Protein AF-A0A8S9MXL0-F1 (afdb_monomer)

Solvent-accessible surface area (backbone atoms only — not comparable to full-atom values): 16792 Å² total; per-residue (Å²): 132,86,64,65,90,50,53,74,44,89,32,72,66,37,28,61,74,45,69,65,90,81,74,54,36,9,36,100,82,64,30,79,28,97,85,28,90,44,73,58,51,74,42,53,51,49,26,57,51,45,60,78,76,54,69,70,65,61,59,59,78,51,46,92,78,45,96,53,48,84,60,47,38,62,54,50,38,53,52,50,53,53,51,54,52,51,53,51,54,51,49,54,57,48,52,33,16,25,32,35,64,69,43,67,49,65,41,92,56,48,73,26,76,72,37,80,93,51,37,64,60,46,54,53,48,52,52,56,52,52,50,52,52,50,52,50,51,61,58,45,52,20,52,52,52,21,50,52,14,60,68,52,47,46,74,87,39,48,84,34,45,55,59,96,91,53,80,43,62,66,30,36,52,54,52,48,54,54,49,51,57,58,55,72,67,72,47,66,82,68,49,36,40,57,53,30,48,57,52,34,50,51,52,20,51,55,22,42,48,54,24,49,40,56,75,48,61,30,92,88,66,73,86,82,57,91,87,69,52,53,64,59,26,44,52,50,17,52,50,29,52,51,52,35,46,60,57,36,52,68,60,40,54,53,50,54,52,50,52,51,48,50,53,51,48,37,72,73,62,35,65,95,67,88,75,74,50,68,64,58,47,28,51,48,45,52,51,50,51,53,49,48,65,63,63,73,72,70,132

Foldseek 3Di:
DPADPFFPAQAPVLLVQLVDDDWAADALVQAHDNPHPDTDDPLLVCLQCQVLLDDLCVLVPCLVVDPDSLPRSVVVSVVVNVVSVVVVVVVVSRVSRGGHPNCVRHPPLVVLSPDPPHSVVVVVVVVVVVVVVVVCCLQPQLVVLQVVLCLVLDVVSVVQHDDPPDRRVVSSVVVVVVVVVVVVVVRSSVVRSVVLLVRLLVQLVVLVVLLLCVVLVQVPDDRPDPPDDSVVSVVRNVVSLVSNVSNPVVSSVVSVVVVVVSVVVSVVRPDPPDDPDSVNSSVVVVVVVVVVVVVVPDD

Structure (mmCIF, N/CA/C/O backbone):
data_AF-A0A8S9MXL0-F1
#
_entry.id   AF-A0A8S9MXL0-F1
#
loop_
_atom_site.group_PDB
_atom_site.id
_atom_site.type_symbol
_atom_site.label_atom_id
_atom_site.label_alt_id
_atom_site.label_comp_id
_atom_site.label_asym_id
_atom_site.label_entity_id
_atom_site.label_seq_id
_atom_site.pdbx_PDB_ins_code
_atom_site.Cartn_x
_atom_site.Cartn_y
_atom_site.Cartn_z
_atom_site.occupancy
_atom_site.B_iso_or_equiv
_atom_site.auth_seq_id
_atom_site.auth_comp_id
_atom_site.auth_asym_id
_atom_site.auth_atom_id
_atom_site.pdbx_PDB_model_num
ATOM 1 N N . MET A 1 1 ? 21.646 12.882 -33.051 1.00 41.22 1 MET A N 1
ATOM 2 C CA . MET A 1 1 ? 21.684 12.354 -31.672 1.00 41.22 1 MET A CA 1
ATOM 3 C C . MET A 1 1 ? 21.254 10.902 -31.719 1.00 41.22 1 MET A C 1
ATOM 5 O O . MET A 1 1 ? 20.086 10.634 -31.960 1.00 41.22 1 MET A O 1
ATOM 9 N N . ILE A 1 2 ? 22.204 9.977 -31.603 1.00 42.41 2 ILE A N 1
ATOM 10 C CA . ILE A 1 2 ? 21.897 8.555 -31.432 1.00 42.41 2 ILE A CA 1
ATOM 11 C C . ILE A 1 2 ? 21.320 8.453 -30.016 1.00 42.41 2 ILE A C 1
ATOM 13 O O . ILE A 1 2 ? 22.005 8.814 -29.063 1.00 42.41 2 ILE A O 1
ATOM 17 N N . GLY A 1 3 ? 20.035 8.112 -29.889 1.00 57.03 3 GLY A N 1
ATOM 18 C CA . GLY A 1 3 ? 19.399 7.953 -28.579 1.00 57.03 3 GLY A CA 1
ATOM 19 C C . GLY A 1 3 ? 20.124 6.893 -27.737 1.00 57.03 3 GLY A C 1
ATOM 20 O O . GLY A 1 3 ? 20.851 6.071 -28.303 1.00 57.03 3 GLY A O 1
ATOM 21 N N . PRO A 1 4 ? 19.951 6.891 -26.403 1.00 65.81 4 PRO A N 1
ATOM 22 C CA . PRO A 1 4 ? 20.540 5.867 -25.545 1.00 65.81 4 PRO A CA 1
ATOM 23 C C . PRO A 1 4 ? 20.205 4.470 -26.082 1.00 65.81 4 PRO A C 1
ATOM 25 O O . PRO A 1 4 ? 19.066 4.214 -26.482 1.00 65.81 4 PRO A O 1
ATOM 28 N N . ALA A 1 5 ? 21.196 3.575 -26.127 1.00 74.75 5 ALA A N 1
ATOM 29 C CA . ALA A 1 5 ? 21.013 2.228 -26.658 1.00 74.75 5 ALA A CA 1
ATOM 30 C C . ALA A 1 5 ? 19.814 1.534 -25.981 1.00 74.75 5 ALA A C 1
ATOM 32 O O . ALA A 1 5 ? 19.693 1.535 -24.755 1.00 74.75 5 ALA A O 1
ATOM 33 N N . GLY A 1 6 ? 18.906 0.981 -26.791 1.00 77.19 6 GLY A N 1
ATOM 34 C CA . GLY A 1 6 ? 17.682 0.323 -26.316 1.00 77.19 6 GLY A CA 1
ATOM 35 C C . GLY A 1 6 ? 16.448 1.225 -26.180 1.00 77.19 6 GLY A C 1
ATOM 36 O O . GLY A 1 6 ? 15.357 0.700 -25.976 1.00 77.19 6 GLY A O 1
ATOM 37 N N . ILE A 1 7 ? 16.560 2.549 -26.355 1.00 87.69 7 ILE A N 1
ATOM 38 C CA . ILE A 1 7 ? 15.395 3.448 -26.417 1.00 87.69 7 ILE A CA 1
ATOM 39 C C . ILE A 1 7 ? 14.955 3.595 -27.876 1.00 87.69 7 ILE A C 1
ATOM 41 O O . ILE A 1 7 ? 15.613 4.243 -28.689 1.00 87.69 7 ILE A O 1
ATOM 45 N N . THR A 1 8 ? 13.822 2.988 -28.226 1.00 85.06 8 THR A N 1
ATOM 46 C CA . THR A 1 8 ? 13.293 2.982 -29.600 1.00 85.06 8 THR A CA 1
ATOM 47 C C . THR A 1 8 ? 12.401 4.183 -29.914 1.00 85.06 8 THR A C 1
ATOM 49 O O . THR A 1 8 ? 12.070 4.417 -31.082 1.00 85.06 8 THR A O 1
ATOM 52 N N . GLY A 1 9 ? 11.992 4.925 -28.879 1.00 86.31 9 GLY A N 1
ATOM 53 C CA . GLY A 1 9 ? 10.857 5.848 -28.937 1.00 86.31 9 GLY A CA 1
ATOM 54 C C . GLY A 1 9 ? 9.529 5.088 -28.985 1.00 86.31 9 GLY A C 1
ATOM 55 O O . GLY A 1 9 ? 9.531 3.859 -29.024 1.00 86.31 9 GLY A O 1
ATOM 56 N N . LEU A 1 10 ? 8.404 5.810 -28.991 1.00 88.88 10 LEU A N 1
ATOM 57 C CA . LEU A 1 10 ? 7.060 5.219 -29.029 1.00 88.88 10 LEU A CA 1
ATOM 58 C C . LEU A 1 10 ? 6.841 4.454 -30.340 1.00 88.88 10 LEU A C 1
ATOM 60 O O . LEU A 1 10 ? 6.550 5.048 -31.379 1.00 88.88 10 LEU A O 1
ATOM 64 N N . ARG A 1 11 ? 6.992 3.126 -30.300 1.00 90.75 11 ARG A N 1
ATOM 65 C CA . ARG A 1 11 ? 6.802 2.255 -31.465 1.00 90.75 11 ARG A CA 1
ATOM 66 C C . ARG A 1 11 ? 5.886 1.088 -31.134 1.00 90.75 11 ARG A C 1
ATOM 68 O O . ARG A 1 11 ? 6.105 0.354 -30.176 1.00 90.75 11 ARG A O 1
ATOM 75 N N . PHE A 1 12 ? 4.924 0.839 -32.021 1.00 90.56 12 PHE A N 1
ATOM 76 C CA . PHE A 1 12 ? 4.032 -0.317 -31.905 1.00 90.56 12 PHE A CA 1
ATOM 77 C C . PHE A 1 12 ? 4.779 -1.656 -32.009 1.00 90.56 12 PHE A C 1
ATOM 79 O O . PHE A 1 12 ? 4.390 -2.634 -31.381 1.00 90.56 12 PHE A O 1
ATOM 86 N N . LYS A 1 13 ? 5.886 -1.701 -32.765 1.00 90.75 13 LYS A N 1
ATOM 87 C CA . LYS A 1 13 ? 6.729 -2.899 -32.864 1.00 90.75 13 LYS A CA 1
ATOM 88 C C . LYS A 1 13 ? 7.321 -3.285 -31.502 1.00 90.75 13 LYS A C 1
ATOM 90 O O . LYS A 1 13 ? 7.121 -4.411 -31.072 1.00 90.75 13 LYS A O 1
ATOM 95 N N . SER A 1 14 ? 7.953 -2.336 -30.806 1.00 90.19 14 SER A N 1
ATOM 96 C CA . SER A 1 14 ? 8.509 -2.560 -29.463 1.00 90.19 14 SER A CA 1
ATOM 97 C C . SER A 1 14 ? 7.427 -3.008 -28.479 1.00 90.19 14 SER A C 1
ATOM 99 O O . SER A 1 14 ? 7.626 -3.961 -27.735 1.00 90.19 14 SER A O 1
ATOM 101 N N . PHE A 1 15 ? 6.243 -2.393 -28.552 1.00 92.38 15 PHE A N 1
ATOM 102 C CA . PHE A 1 15 ? 5.092 -2.795 -27.743 1.00 92.38 15 PHE A CA 1
ATOM 103 C C . PHE A 1 15 ? 4.669 -4.248 -27.986 1.00 92.38 15 PHE A C 1
ATOM 105 O O . PHE A 1 15 ? 4.455 -5.000 -27.037 1.00 92.38 15 PHE A O 1
ATOM 112 N N . ARG A 1 16 ? 4.591 -4.668 -29.254 1.00 92.81 16 ARG A N 1
ATOM 113 C CA . ARG A 1 16 ? 4.251 -6.047 -29.623 1.00 92.81 16 ARG A CA 1
ATOM 114 C C . ARG A 1 16 ? 5.301 -7.046 -29.136 1.00 92.81 16 ARG A C 1
ATOM 116 O O . ARG A 1 16 ? 4.932 -8.107 -28.641 1.00 92.81 16 ARG A O 1
ATOM 123 N N . ASP A 1 17 ? 6.579 -6.695 -29.240 1.00 92.25 17 ASP A N 1
ATOM 124 C CA . ASP A 1 17 ? 7.694 -7.546 -28.807 1.00 92.25 17 ASP A CA 1
ATOM 125 C C . ASP A 1 17 ? 7.746 -7.695 -27.265 1.00 92.25 17 ASP A C 1
ATOM 127 O O . ASP A 1 17 ? 8.198 -8.718 -26.740 1.00 92.25 17 ASP A O 1
ATOM 131 N N . ASN A 1 18 ? 7.227 -6.703 -26.533 1.00 94.38 18 ASN A N 1
ATOM 132 C CA . ASN A 1 18 ? 7.173 -6.666 -25.068 1.00 94.38 18 ASN A CA 1
ATOM 133 C C . ASN A 1 18 ? 5.874 -7.237 -24.460 1.00 94.38 18 ASN A C 1
ATOM 135 O O . ASN A 1 18 ? 5.766 -7.309 -23.240 1.00 94.38 18 ASN A O 1
ATOM 139 N N . TRP A 1 19 ? 4.888 -7.644 -25.269 1.00 92.88 19 TRP A N 1
ATOM 140 C CA . TRP A 1 19 ? 3.556 -8.038 -24.778 1.00 92.88 19 TRP A CA 1
ATOM 141 C C . TRP A 1 19 ? 3.539 -9.353 -23.981 1.00 92.88 19 TRP A C 1
ATOM 143 O O . TRP A 1 19 ? 2.727 -9.532 -23.075 1.00 92.88 19 TRP A O 1
ATOM 153 N N . SER A 1 20 ? 4.409 -10.304 -24.328 1.00 92.75 20 SER A N 1
ATOM 154 C CA . SER A 1 20 ? 4.468 -11.616 -23.674 1.00 92.75 20 SER A CA 1
ATOM 155 C C . SER A 1 20 ? 5.261 -11.579 -22.367 1.00 92.75 20 SER A C 1
ATOM 157 O O . SER A 1 20 ? 6.139 -10.740 -22.190 1.00 92.75 20 SER A O 1
ATOM 159 N N . SER A 1 21 ? 5.038 -12.538 -21.467 1.00 92.06 21 SER A N 1
ATOM 160 C CA . SER A 1 21 ? 5.885 -12.751 -20.283 1.00 92.06 21 SER A CA 1
ATOM 161 C C . SER A 1 21 ? 7.262 -13.328 -20.650 1.00 92.06 21 SER A C 1
ATOM 163 O O . SER A 1 21 ? 7.357 -14.144 -21.563 1.00 92.06 21 SER A O 1
ATOM 165 N N . ALA A 1 22 ? 8.320 -12.958 -19.917 1.00 89.69 22 ALA A N 1
ATOM 166 C CA . ALA A 1 22 ? 9.630 -13.635 -19.956 1.00 89.69 22 ALA A CA 1
ATOM 167 C C . ALA A 1 22 ? 10.196 -13.699 -18.543 1.00 89.69 22 ALA A C 1
ATOM 169 O O . ALA A 1 22 ? 11.071 -12.921 -18.166 1.00 89.69 22 ALA A O 1
ATOM 170 N N . TYR A 1 23 ? 9.629 -14.605 -17.757 1.00 89.50 23 TYR A N 1
ATOM 171 C CA . TYR A 1 23 ? 10.178 -14.963 -16.461 1.00 89.50 23 TYR A CA 1
ATOM 172 C C . TYR A 1 23 ? 11.486 -15.719 -16.672 1.00 89.50 23 TYR A C 1
ATOM 174 O O . TYR A 1 23 ? 11.552 -16.635 -17.492 1.00 89.50 23 TYR A O 1
ATOM 182 N N . GLN A 1 24 ? 12.530 -15.308 -15.965 1.00 87.81 24 GLN A N 1
ATOM 183 C CA . GLN A 1 24 ? 13.865 -15.880 -16.089 1.00 87.81 24 GLN A CA 1
ATOM 184 C C . GLN A 1 24 ? 14.630 -15.737 -14.778 1.00 87.81 24 GLN A C 1
ATOM 186 O O . GLN A 1 24 ? 14.220 -14.990 -13.887 1.00 87.81 24 GLN A O 1
ATOM 191 N N . MET A 1 25 ? 15.733 -16.475 -14.671 1.00 87.19 25 MET A N 1
ATOM 192 C CA . MET A 1 25 ? 16.639 -16.365 -13.536 1.00 87.19 25 MET A CA 1
ATOM 193 C C . MET A 1 25 ? 17.351 -15.014 -13.548 1.00 87.19 25 MET A C 1
ATOM 195 O O . MET A 1 25 ? 17.711 -14.480 -14.601 1.00 87.19 25 MET A O 1
ATOM 199 N N . THR A 1 26 ? 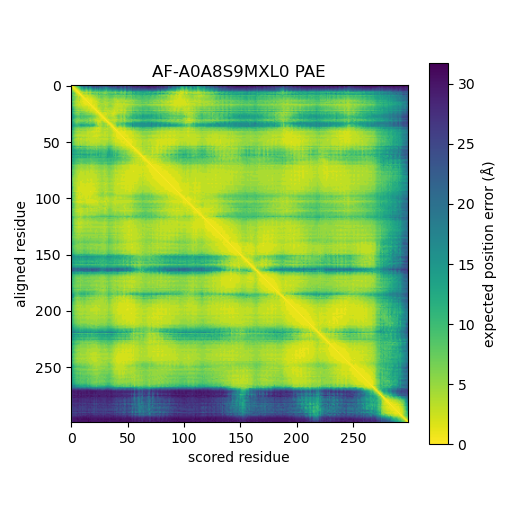17.524 -14.454 -12.357 1.00 86.69 26 THR A N 1
ATOM 200 C CA . THR A 1 26 ? 18.180 -13.171 -12.140 1.00 86.69 26 THR A CA 1
ATOM 201 C C . THR A 1 26 ? 19.216 -13.271 -11.036 1.00 86.69 26 THR A C 1
ATOM 203 O O . THR A 1 26 ? 19.097 -14.086 -10.117 1.00 86.69 26 THR A O 1
ATOM 206 N N . ASN A 1 27 ? 20.198 -12.380 -11.082 1.00 85.19 27 ASN A N 1
ATOM 207 C CA . ASN A 1 27 ? 21.113 -12.161 -9.970 1.00 85.19 27 ASN A CA 1
ATOM 208 C C . ASN A 1 27 ? 20.415 -11.458 -8.780 1.00 85.19 27 ASN A C 1
ATOM 210 O O . ASN A 1 27 ? 19.239 -11.098 -8.836 1.00 85.19 27 ASN A O 1
ATOM 214 N N . ASN A 1 28 ? 21.159 -11.205 -7.697 1.00 78.44 28 ASN A N 1
ATOM 215 C CA . ASN A 1 28 ? 20.651 -10.500 -6.506 1.00 78.44 28 ASN A CA 1
ATOM 216 C C . ASN A 1 28 ? 20.194 -9.055 -6.781 1.00 78.44 28 ASN A C 1
ATOM 218 O O . ASN A 1 28 ? 19.519 -8.457 -5.948 1.00 78.44 28 ASN A O 1
ATOM 222 N N . ALA A 1 29 ? 20.568 -8.490 -7.930 1.00 74.19 29 ALA A N 1
ATOM 223 C CA . ALA A 1 29 ? 20.133 -7.182 -8.398 1.00 74.19 29 ALA A CA 1
ATOM 224 C C . ALA A 1 29 ? 18.959 -7.280 -9.390 1.00 74.19 29 ALA A C 1
ATOM 226 O O . ALA A 1 29 ? 18.696 -6.316 -10.102 1.00 74.19 29 ALA A O 1
ATOM 227 N N . GLY A 1 30 ? 18.263 -8.420 -9.478 1.00 77.50 30 GLY A N 1
ATOM 228 C CA . GLY A 1 30 ? 17.082 -8.594 -10.330 1.00 77.50 30 GLY A CA 1
ATOM 229 C C . GLY A 1 30 ? 17.354 -8.474 -11.834 1.00 77.50 30 GLY A C 1
ATOM 230 O O . GLY A 1 30 ? 16.412 -8.347 -12.609 1.00 77.50 30 GLY A O 1
ATOM 231 N N . ILE A 1 31 ? 18.623 -8.505 -12.251 1.00 83.75 31 ILE A N 1
ATOM 232 C CA . ILE A 1 31 ? 19.034 -8.445 -13.657 1.00 83.75 31 ILE A CA 1
ATOM 233 C C . ILE A 1 31 ? 19.106 -9.877 -14.198 1.00 83.75 31 ILE A C 1
ATOM 235 O O . ILE A 1 31 ? 19.609 -10.749 -13.480 1.00 83.75 31 ILE A O 1
ATOM 239 N N . PRO A 1 32 ? 18.642 -10.137 -15.435 1.00 84.81 32 PRO A N 1
ATOM 240 C CA . PRO A 1 32 ? 18.707 -11.459 -16.048 1.00 84.81 32 PRO A CA 1
ATOM 241 C C . PRO A 1 32 ? 20.119 -12.039 -16.035 1.00 84.81 32 PRO A C 1
ATOM 243 O O . PRO A 1 32 ? 21.054 -11.427 -16.548 1.00 84.81 32 PRO A O 1
ATOM 246 N N . ASP A 1 33 ? 20.258 -13.227 -15.459 1.00 84.25 33 ASP A N 1
ATOM 247 C CA . ASP A 1 33 ? 21.520 -13.951 -15.376 1.00 84.25 33 ASP A CA 1
ATOM 248 C C . ASP A 1 33 ? 21.218 -15.458 -15.405 1.00 84.25 33 ASP A C 1
ATOM 250 O O . ASP A 1 33 ? 20.545 -15.951 -14.494 1.00 84.25 33 ASP A O 1
ATOM 254 N N . PRO A 1 34 ? 21.699 -16.211 -16.415 1.00 80.62 34 PRO A N 1
ATOM 255 C CA . PRO A 1 34 ? 21.518 -17.663 -16.483 1.00 80.62 34 PRO A CA 1
ATOM 256 C C . PRO A 1 34 ? 22.103 -18.424 -15.286 1.00 80.62 34 PRO A C 1
ATOM 258 O O . PRO A 1 34 ? 21.688 -19.547 -15.019 1.00 80.62 34 PRO A O 1
ATOM 261 N N . THR A 1 35 ? 23.070 -17.830 -14.582 1.00 84.56 35 THR A N 1
ATOM 262 C CA . THR A 1 35 ? 23.685 -18.384 -13.367 1.00 84.56 35 THR A CA 1
ATOM 263 C C . THR A 1 35 ? 23.076 -17.820 -12.079 1.00 84.56 35 THR A C 1
ATOM 265 O O . THR A 1 35 ? 23.493 -18.183 -10.979 1.00 84.56 35 THR A O 1
ATOM 268 N N . GLY A 1 36 ? 22.080 -16.937 -12.202 1.00 81.88 36 GLY A N 1
ATOM 269 C CA . GLY A 1 36 ? 21.394 -16.303 -11.085 1.00 81.88 36 GLY A CA 1
ATOM 270 C C . GLY A 1 36 ? 20.572 -17.292 -10.256 1.00 81.88 36 GLY A C 1
ATOM 271 O O . GLY A 1 36 ? 19.891 -18.164 -10.789 1.00 81.88 36 GLY A O 1
ATOM 272 N N . GLY A 1 37 ? 20.612 -17.144 -8.931 1.00 81.19 37 GLY A N 1
ATOM 273 C CA . GLY A 1 37 ? 19.903 -18.029 -7.999 1.00 81.19 37 GLY A CA 1
ATOM 274 C C . GLY A 1 37 ? 18.431 -17.676 -7.755 1.00 81.19 37 GLY A C 1
ATOM 275 O O . GLY A 1 37 ? 17.736 -18.442 -7.091 1.00 81.19 37 GLY A O 1
ATOM 276 N N . THR A 1 38 ? 17.946 -16.536 -8.258 1.00 83.94 38 THR A N 1
ATOM 277 C CA . THR A 1 38 ? 16.598 -16.028 -7.960 1.00 83.94 38 THR A CA 1
ATOM 278 C C . THR A 1 38 ? 15.708 -16.132 -9.190 1.00 83.94 38 THR A C 1
ATOM 280 O O . THR A 1 38 ? 16.042 -15.598 -10.245 1.00 83.94 38 THR A O 1
ATOM 283 N N . TYR A 1 39 ? 14.557 -16.792 -9.058 1.00 87.06 39 TYR A N 1
ATOM 284 C CA . TYR A 1 39 ? 13.542 -16.878 -10.107 1.00 87.06 39 TYR A CA 1
ATOM 285 C C . TYR A 1 39 ? 12.313 -16.056 -9.719 1.00 87.06 39 TYR A C 1
ATOM 287 O O . TYR A 1 39 ? 11.815 -16.186 -8.605 1.00 87.06 39 TYR A O 1
ATOM 295 N N . TRP A 1 40 ? 11.813 -15.243 -10.649 1.00 86.81 40 TRP A N 1
ATOM 296 C CA . TRP A 1 40 ? 10.647 -14.388 -10.429 1.00 86.81 40 TRP A CA 1
ATOM 297 C C . TRP A 1 40 ? 9.400 -14.993 -11.059 1.00 86.81 40 TRP A C 1
ATOM 299 O O . TRP A 1 40 ? 9.306 -15.093 -12.283 1.00 86.81 40 TRP A O 1
ATOM 309 N N . SER A 1 41 ? 8.421 -15.359 -10.236 1.00 90.19 41 SER A N 1
ATOM 310 C CA . SER A 1 41 ? 7.093 -15.750 -10.705 1.00 90.19 41 SER A CA 1
ATOM 311 C C . SER A 1 41 ? 6.141 -14.550 -10.782 1.00 90.19 41 SER A C 1
ATOM 313 O O . SER A 1 41 ? 6.415 -13.467 -10.263 1.00 90.19 41 SER A O 1
ATOM 315 N N . PHE A 1 42 ? 4.975 -14.741 -11.409 1.00 91.44 42 PHE A N 1
ATOM 316 C CA . PHE A 1 42 ? 3.906 -13.737 -11.401 1.00 91.44 42 PHE A CA 1
ATOM 317 C C . PHE A 1 42 ? 3.525 -13.314 -9.973 1.00 91.44 42 PHE A C 1
ATOM 319 O O . PHE A 1 42 ? 3.362 -12.125 -9.707 1.00 91.44 42 PHE A O 1
ATOM 326 N N . ASN A 1 43 ? 3.438 -14.273 -9.049 1.00 90.94 43 ASN A N 1
ATOM 327 C CA . ASN A 1 43 ? 3.029 -14.019 -7.669 1.00 90.94 43 ASN A CA 1
ATOM 328 C C . ASN A 1 43 ? 4.061 -13.166 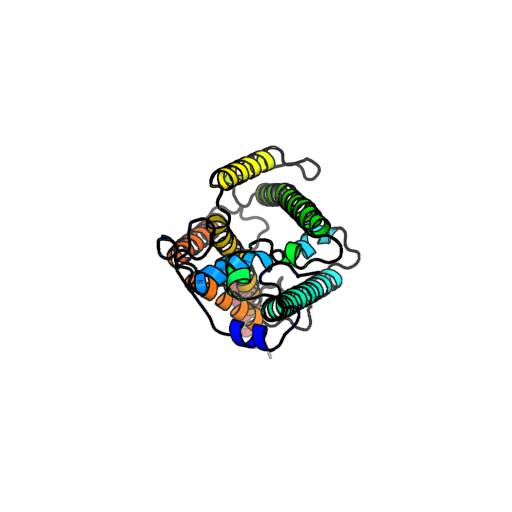-6.915 1.00 90.94 43 ASN A C 1
ATOM 330 O O . ASN A 1 43 ? 3.682 -12.261 -6.170 1.00 90.94 43 ASN A O 1
ATOM 334 N N . ASP A 1 44 ? 5.353 -13.397 -7.159 1.00 87.44 44 ASP A N 1
ATOM 335 C CA . ASP A 1 44 ? 6.433 -12.617 -6.543 1.00 87.44 44 ASP A CA 1
ATOM 336 C C . ASP A 1 44 ? 6.400 -11.162 -7.023 1.00 87.44 44 ASP A C 1
ATOM 338 O O . ASP A 1 44 ? 6.516 -10.233 -6.223 1.00 87.44 44 ASP A O 1
ATOM 342 N N . LEU A 1 45 ? 6.156 -10.949 -8.322 1.00 90.94 45 LEU A N 1
ATOM 343 C CA . LEU A 1 45 ? 6.018 -9.605 -8.890 1.00 90.94 45 LEU A CA 1
ATOM 344 C C . LEU A 1 45 ? 4.770 -8.878 -8.379 1.00 90.94 45 LEU A C 1
ATOM 346 O O . LEU A 1 45 ? 4.822 -7.667 -8.173 1.00 90.94 45 LEU A O 1
ATOM 350 N N . VAL A 1 46 ? 3.665 -9.593 -8.131 1.00 91.75 46 VAL A N 1
ATOM 351 C CA . VAL A 1 46 ? 2.491 -9.016 -7.453 1.00 91.75 46 VAL A CA 1
ATOM 352 C C . VAL A 1 46 ? 2.883 -8.533 -6.056 1.00 91.75 46 VAL A C 1
ATOM 354 O O . VAL A 1 46 ? 2.573 -7.396 -5.701 1.00 91.75 46 VAL A O 1
ATOM 357 N N . GLY A 1 47 ? 3.611 -9.350 -5.289 1.00 90.31 47 GLY A N 1
ATOM 358 C CA . GLY A 1 47 ? 4.109 -8.981 -3.962 1.00 90.31 47 GLY A CA 1
ATOM 359 C C . GLY A 1 47 ? 5.074 -7.792 -3.970 1.00 90.31 47 GLY A C 1
ATOM 360 O O . GLY A 1 47 ? 5.019 -6.965 -3.059 1.00 90.31 47 GLY A O 1
ATOM 361 N N . LEU A 1 48 ? 5.905 -7.681 -5.009 1.00 90.56 48 LEU A N 1
ATOM 362 C CA . LEU A 1 48 ? 6.849 -6.581 -5.214 1.00 90.56 48 LEU A CA 1
ATOM 363 C C . LEU A 1 48 ? 6.150 -5.275 -5.634 1.00 90.56 48 LEU A C 1
ATOM 365 O O . LEU A 1 48 ? 6.523 -4.196 -5.184 1.00 90.56 48 LEU A O 1
ATOM 369 N N . PHE A 1 49 ? 5.122 -5.351 -6.482 1.00 92.56 49 PHE A N 1
ATOM 370 C CA . PHE A 1 49 ? 4.402 -4.171 -6.965 1.00 92.56 49 PHE A CA 1
ATOM 371 C C . PHE A 1 49 ? 3.406 -3.616 -5.938 1.00 92.56 49 PHE A C 1
ATOM 373 O O . PHE A 1 49 ? 3.162 -2.410 -5.901 1.00 92.56 49 PHE A O 1
ATOM 380 N N . PHE A 1 50 ? 2.826 -4.473 -5.093 1.00 93.25 50 PHE A N 1
ATOM 381 C CA . PHE A 1 50 ? 1.710 -4.105 -4.219 1.00 93.25 50 PHE A CA 1
ATOM 382 C C . PHE A 1 50 ? 1.956 -2.869 -3.333 1.00 93.25 50 PHE A C 1
ATOM 384 O O . PHE A 1 50 ? 1.037 -2.057 -3.216 1.00 93.25 50 PHE A O 1
ATOM 391 N N . PRO A 1 51 ? 3.149 -2.624 -2.751 1.00 91.62 51 PRO A N 1
ATOM 392 C CA . PRO A 1 51 ? 3.359 -1.445 -1.913 1.00 91.62 51 PRO A CA 1
ATOM 393 C C . PRO A 1 51 ? 3.164 -0.122 -2.655 1.00 91.62 51 PRO A C 1
ATOM 395 O O . PRO A 1 51 ? 2.792 0.863 -2.020 1.00 91.62 51 PRO A O 1
ATOM 398 N N . ALA A 1 52 ? 3.294 -0.104 -3.987 1.00 91.56 52 ALA A N 1
ATOM 399 C CA . ALA A 1 52 ? 2.999 1.071 -4.804 1.00 91.56 52 ALA A CA 1
ATOM 400 C C . ALA A 1 52 ? 1.524 1.506 -4.726 1.00 91.56 52 ALA A C 1
ATOM 402 O O . ALA A 1 52 ? 1.230 2.692 -4.824 1.00 91.56 52 ALA A O 1
ATOM 403 N N . VAL A 1 53 ? 0.589 0.572 -4.509 1.00 92.75 53 VAL A N 1
ATOM 404 C CA . VAL A 1 53 ? -0.853 0.871 -4.405 1.00 92.75 53 VAL A CA 1
ATOM 405 C C . VAL A 1 53 ? -1.347 0.998 -2.959 1.00 92.75 53 VAL A C 1
ATOM 407 O O . VAL A 1 53 ? -2.544 1.161 -2.719 1.00 92.75 53 VAL A O 1
ATOM 410 N N . THR A 1 54 ? -0.441 0.930 -1.981 1.00 90.88 54 THR A N 1
ATOM 411 C CA . THR A 1 54 ? -0.781 1.108 -0.562 1.00 90.88 54 THR A CA 1
ATOM 412 C C . THR A 1 54 ? -0.929 2.590 -0.193 1.00 90.88 54 THR A C 1
ATOM 414 O O . THR A 1 54 ? -0.813 3.486 -1.026 1.00 90.88 54 THR A O 1
ATOM 417 N N . GLY A 1 55 ? -1.238 2.872 1.076 1.00 86.19 55 GLY A N 1
ATOM 418 C CA . GLY A 1 55 ? -1.308 4.248 1.585 1.00 86.19 55 GLY A CA 1
ATOM 419 C C . GLY A 1 55 ? -2.670 4.932 1.443 1.00 86.19 55 GLY A C 1
ATOM 420 O O . GLY A 1 55 ? -2.796 6.106 1.782 1.00 86.19 55 GLY A O 1
ATOM 421 N N . ILE A 1 56 ? -3.725 4.210 1.048 1.00 90.62 56 ILE A N 1
ATOM 422 C CA . ILE A 1 56 ? -5.097 4.756 0.943 1.00 90.62 56 ILE A CA 1
ATOM 423 C C . ILE A 1 56 ? -5.624 5.371 2.256 1.00 90.62 56 ILE A C 1
ATOM 425 O O . ILE A 1 56 ? -6.474 6.261 2.235 1.00 90.62 56 ILE A O 1
ATOM 429 N N . MET A 1 57 ? -5.088 4.937 3.402 1.00 85.19 57 MET A N 1
ATOM 430 C CA . MET A 1 57 ? -5.437 5.445 4.735 1.00 85.19 57 MET A CA 1
ATOM 431 C C . MET A 1 57 ? -4.806 6.810 5.054 1.00 85.19 57 MET A C 1
ATOM 433 O O . MET A 1 57 ? -5.201 7.459 6.019 1.00 85.19 57 MET A O 1
ATOM 437 N N . ALA A 1 58 ? -3.871 7.307 4.236 1.00 82.94 58 ALA A N 1
ATOM 438 C CA . ALA A 1 58 ? -3.287 8.632 4.438 1.00 82.94 58 ALA A CA 1
ATOM 439 C C . ALA A 1 58 ? -4.349 9.748 4.400 1.00 82.94 58 ALA A C 1
ATOM 441 O O . ALA A 1 58 ? -4.227 10.736 5.125 1.00 82.94 58 ALA A O 1
ATOM 442 N N . GLY A 1 59 ? -5.422 9.564 3.619 1.00 80.25 59 GLY A N 1
ATOM 443 C CA . GLY A 1 59 ? -6.534 10.515 3.530 1.00 80.25 59 GLY A CA 1
ATOM 444 C C . GLY A 1 59 ? -7.297 10.707 4.847 1.00 80.25 59 GLY A C 1
ATOM 445 O O . GLY A 1 59 ? -7.790 11.801 5.113 1.00 80.25 59 GLY A O 1
ATOM 446 N N . SER A 1 60 ? -7.354 9.685 5.710 1.00 84.12 60 SER A N 1
ATOM 447 C CA . SER A 1 60 ? -8.034 9.766 7.012 1.00 84.12 60 SER A CA 1
ATOM 448 C C . SER A 1 60 ? -7.150 10.288 8.144 1.00 84.12 60 SER A C 1
ATOM 450 O O . SER A 1 60 ? -7.678 10.722 9.165 1.00 84.12 60 SER A O 1
ATOM 452 N N . ASN A 1 61 ? -5.826 10.327 7.971 1.00 81.50 61 ASN A N 1
ATOM 453 C CA . ASN A 1 61 ? -4.887 10.735 9.027 1.00 81.50 61 ASN A CA 1
ATOM 454 C C . ASN A 1 61 ? -5.012 12.217 9.433 1.00 81.50 61 ASN A C 1
ATOM 456 O O . ASN A 1 61 ? -4.451 12.636 10.442 1.00 81.50 61 ASN A O 1
ATOM 460 N N . ARG A 1 62 ? -5.729 13.030 8.647 1.00 78.00 62 ARG A N 1
ATOM 461 C CA . ARG A 1 62 ? -6.004 14.453 8.920 1.00 78.00 62 ARG A CA 1
ATOM 462 C C . ARG A 1 62 ? -7.494 14.742 9.121 1.00 78.00 62 ARG A C 1
ATOM 464 O O . ARG A 1 62 ? -7.919 15.885 8.985 1.00 78.00 62 ARG A O 1
ATOM 471 N N . SER A 1 63 ? -8.285 13.722 9.453 1.00 83.62 63 SER A N 1
ATOM 472 C CA . SER A 1 63 ? -9.743 13.813 9.611 1.00 83.62 63 SER A CA 1
ATOM 473 C C . SER A 1 63 ? -10.203 14.903 10.588 1.00 83.62 63 SER A C 1
ATOM 475 O O . SER A 1 63 ? -11.229 15.530 10.336 1.00 83.62 63 SER A O 1
ATOM 477 N N . ALA A 1 64 ? -9.427 15.172 11.645 1.00 81.19 64 ALA A N 1
ATOM 478 C CA . ALA A 1 64 ? -9.711 16.204 12.646 1.00 81.19 64 ALA A CA 1
ATOM 479 C C . ALA A 1 64 ? -9.551 17.648 12.129 1.00 81.19 64 ALA A C 1
ATOM 481 O O . ALA A 1 64 ? -10.072 18.579 12.734 1.00 81.19 64 ALA A O 1
ATOM 482 N N . SER A 1 65 ? -8.833 17.853 11.020 1.00 85.38 65 SER A N 1
ATOM 483 C CA . SER A 1 65 ? -8.581 19.180 10.437 1.00 85.38 65 SER A CA 1
ATOM 484 C C . SER A 1 65 ? -9.467 19.485 9.224 1.00 85.38 65 SER A C 1
ATOM 486 O O . SER A 1 65 ? -9.333 20.546 8.616 1.00 85.38 65 SER A O 1
ATOM 488 N N . LEU A 1 66 ? -10.347 18.560 8.829 1.00 89.69 66 LEU A N 1
ATOM 489 C CA . LEU A 1 66 ? -11.224 18.730 7.672 1.00 89.69 66 LEU A CA 1
ATOM 490 C C . LEU A 1 66 ? -12.507 19.468 8.063 1.00 89.69 66 LEU A C 1
ATOM 492 O O . LEU A 1 66 ? -13.142 19.146 9.061 1.00 89.69 66 LEU A O 1
ATOM 496 N N . LYS A 1 67 ? -12.936 20.414 7.217 1.00 90.38 67 LYS A N 1
ATOM 497 C CA . LYS A 1 67 ? -14.219 21.121 7.385 1.00 90.38 67 LYS A CA 1
ATOM 498 C C . LYS A 1 67 ? -15.422 20.172 7.306 1.00 90.38 67 LYS A C 1
ATOM 500 O O . LYS A 1 67 ? -16.371 20.323 8.063 1.00 90.38 67 LYS A O 1
ATOM 505 N N . ASP A 1 68 ? -15.389 19.225 6.368 1.00 91.69 68 ASP A N 1
ATOM 506 C CA . ASP A 1 68 ? -16.415 18.191 6.196 1.00 91.69 68 ASP A CA 1
ATOM 507 C C . ASP A 1 68 ? -15.743 16.837 5.959 1.00 91.69 68 ASP A C 1
ATOM 509 O O . ASP A 1 68 ? -15.396 16.467 4.832 1.00 91.69 68 ASP A O 1
ATOM 513 N N . THR A 1 69 ? -15.543 16.101 7.046 1.00 90.06 69 THR A N 1
ATOM 514 C CA . THR A 1 69 ? -14.892 14.789 7.053 1.00 90.06 69 THR A CA 1
ATOM 515 C C . THR A 1 69 ? -15.726 13.723 6.337 1.00 90.06 69 THR A C 1
ATOM 517 O O . THR A 1 69 ? -15.161 12.870 5.652 1.00 90.06 69 THR A O 1
ATOM 520 N N . GLN A 1 70 ? -17.062 13.786 6.434 1.00 88.00 70 GLN A N 1
ATOM 521 C CA . GLN A 1 70 ? -17.964 12.770 5.872 1.00 88.00 70 GLN A CA 1
ATOM 522 C C . GLN A 1 70 ? -17.963 12.780 4.343 1.00 88.00 70 GLN A C 1
ATOM 524 O O . GLN A 1 70 ? -18.081 11.723 3.727 1.00 88.00 70 GLN A O 1
ATOM 529 N N . ARG A 1 71 ? -17.807 13.955 3.723 1.00 89.69 71 ARG A N 1
ATOM 530 C CA . ARG A 1 71 ? -17.710 14.075 2.263 1.00 89.69 71 ARG A CA 1
ATOM 531 C C . ARG A 1 71 ? -16.273 14.010 1.750 1.00 89.69 71 ARG A C 1
ATOM 533 O O . ARG A 1 71 ? -16.027 13.380 0.723 1.00 89.69 71 ARG A O 1
ATOM 540 N N . SER A 1 72 ? -15.334 14.669 2.429 1.00 93.25 72 SER A N 1
ATOM 541 C CA . SER A 1 72 ? -13.985 14.887 1.882 1.00 93.25 72 SER A CA 1
ATOM 542 C C . SER A 1 72 ? -13.140 13.617 1.855 1.00 93.25 72 SER A C 1
ATOM 544 O O . SER A 1 72 ? -12.433 13.398 0.875 1.00 93.25 72 SER A O 1
ATOM 546 N N . ILE A 1 73 ? -13.237 12.759 2.880 1.00 92.88 73 ILE A N 1
ATOM 547 C CA . ILE A 1 73 ? -12.487 11.493 2.923 1.00 92.88 73 ILE A CA 1
ATOM 548 C C . ILE A 1 73 ? -12.878 10.564 1.763 1.00 92.88 73 ILE A C 1
ATOM 550 O O . ILE A 1 73 ? -11.997 10.231 0.973 1.00 92.88 73 ILE A O 1
ATOM 554 N N . PRO A 1 74 ? -14.153 10.153 1.589 1.00 92.06 74 PRO A N 1
ATOM 555 C CA . PRO A 1 74 ? -14.492 9.181 0.550 1.00 92.06 74 PRO A CA 1
ATOM 556 C C . PRO A 1 74 ? -14.219 9.709 -0.861 1.00 92.06 74 PRO A C 1
ATOM 558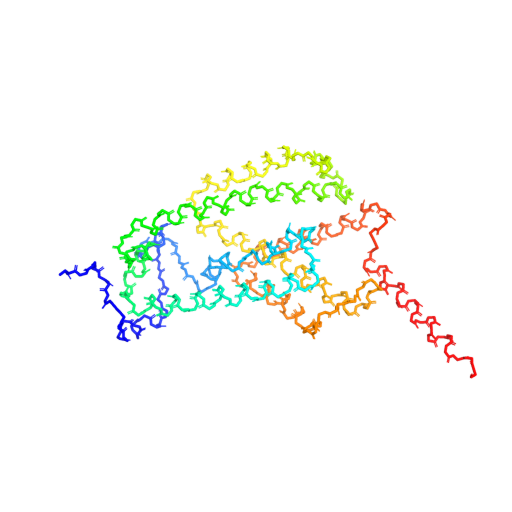 O O . PRO A 1 74 ? -13.675 8.982 -1.689 1.00 92.06 74 PRO A O 1
ATOM 561 N N . VAL A 1 75 ? -14.542 10.978 -1.141 1.00 92.81 75 VAL A N 1
ATOM 562 C CA . VAL A 1 75 ? -14.291 11.577 -2.462 1.00 92.81 75 VAL A CA 1
ATOM 563 C C . VAL A 1 75 ? -12.791 11.713 -2.724 1.00 92.81 75 VAL A C 1
ATOM 565 O O . VAL A 1 75 ? -12.331 11.347 -3.803 1.00 92.81 75 VAL A O 1
ATOM 568 N N . GLY A 1 76 ? -12.029 12.203 -1.742 1.00 94.25 76 GLY A N 1
ATOM 569 C CA . GLY A 1 76 ? -10.585 12.386 -1.861 1.00 94.25 76 GLY A CA 1
ATOM 570 C C . GLY A 1 76 ? -9.847 11.066 -2.066 1.00 94.25 76 GLY A C 1
ATOM 571 O O . GLY A 1 76 ? -9.053 10.956 -2.997 1.00 94.25 76 GLY A O 1
ATOM 572 N N . THR A 1 77 ? -10.152 10.047 -1.257 1.00 94.38 77 THR A N 1
ATOM 573 C CA . THR A 1 77 ? -9.521 8.727 -1.371 1.00 94.38 77 THR A CA 1
ATOM 574 C C . THR A 1 77 ? -9.841 8.070 -2.714 1.00 94.38 77 THR A C 1
ATOM 576 O O . THR A 1 77 ? -8.920 7.647 -3.404 1.00 94.38 77 THR A O 1
ATOM 579 N N . LEU A 1 78 ? -11.110 8.042 -3.144 1.00 93.81 78 LEU A N 1
ATOM 580 C CA . LEU A 1 78 ? -11.485 7.421 -4.423 1.00 93.81 78 LEU A CA 1
ATOM 581 C C . LEU A 1 78 ? -10.882 8.150 -5.632 1.00 93.81 78 LEU A C 1
ATOM 583 O O . LEU A 1 78 ? -10.389 7.499 -6.554 1.00 93.81 78 LEU A O 1
ATOM 587 N N . ALA A 1 79 ? -10.883 9.487 -5.629 1.00 95.44 79 ALA A N 1
ATOM 588 C CA . ALA A 1 79 ? -10.277 10.273 -6.701 1.00 95.44 79 ALA A CA 1
ATOM 589 C C . ALA A 1 79 ? -8.757 10.059 -6.773 1.00 95.44 79 ALA A C 1
ATOM 591 O O . ALA A 1 79 ? -8.211 9.892 -7.866 1.00 95.44 79 ALA A O 1
ATOM 592 N N . ALA A 1 80 ? -8.079 10.009 -5.621 1.00 95.62 80 ALA A N 1
ATOM 593 C CA . ALA A 1 80 ? -6.651 9.719 -5.552 1.00 95.62 80 ALA A CA 1
ATOM 594 C C . ALA A 1 80 ? -6.339 8.312 -6.084 1.00 95.62 80 ALA A C 1
ATOM 596 O O . ALA A 1 80 ? -5.475 8.179 -6.948 1.00 95.62 80 ALA A O 1
ATOM 597 N N . THR A 1 81 ? -7.082 7.286 -5.654 1.00 94.81 81 THR A N 1
ATOM 598 C CA . THR A 1 81 ? -6.910 5.902 -6.129 1.00 94.81 81 THR A CA 1
ATOM 599 C C . THR A 1 81 ? -7.131 5.771 -7.637 1.00 94.81 81 THR A C 1
ATOM 601 O O . THR A 1 81 ? -6.350 5.105 -8.319 1.00 94.81 81 THR A O 1
ATOM 604 N N . LEU A 1 82 ? -8.167 6.416 -8.185 1.00 96.19 82 LEU A N 1
ATOM 605 C CA . LEU A 1 82 ? -8.431 6.394 -9.626 1.00 96.19 82 LEU A CA 1
ATOM 606 C C . LEU A 1 82 ? -7.311 7.089 -10.412 1.00 96.19 82 LEU A C 1
ATOM 608 O O . LEU A 1 82 ? -6.878 6.590 -11.454 1.00 96.19 82 LEU A O 1
ATOM 612 N N . THR A 1 83 ? -6.815 8.216 -9.896 1.00 96.88 83 THR A N 1
ATOM 613 C CA . THR A 1 83 ? -5.723 8.974 -10.516 1.00 96.88 83 THR A CA 1
ATOM 614 C C . THR A 1 83 ? -4.434 8.157 -10.542 1.00 96.88 83 THR A C 1
ATOM 616 O O . THR A 1 83 ? -3.833 8.005 -11.605 1.00 96.88 83 THR A O 1
ATOM 619 N N . THR A 1 84 ? -4.020 7.572 -9.413 1.00 95.88 84 THR A N 1
ATOM 620 C CA . THR A 1 84 ? -2.781 6.780 -9.344 1.00 95.88 84 THR A CA 1
ATOM 621 C C . THR A 1 84 ? -2.867 5.512 -10.186 1.00 95.88 84 THR A C 1
ATOM 623 O O . THR A 1 84 ? -1.930 5.205 -10.917 1.00 95.88 84 THR A O 1
ATOM 626 N N . THR A 1 85 ? -4.013 4.828 -10.180 1.00 95.94 85 THR A N 1
ATOM 627 C CA . THR A 1 85 ? -4.236 3.641 -11.020 1.00 95.94 85 THR A CA 1
ATOM 628 C C . THR A 1 85 ? -4.134 3.986 -12.506 1.00 95.94 85 THR A C 1
ATOM 630 O O . THR A 1 85 ? -3.460 3.282 -13.257 1.00 95.94 85 THR A O 1
ATOM 633 N N . SER A 1 86 ? -4.735 5.102 -12.929 1.00 96.88 86 SER A N 1
ATOM 634 C CA . SER A 1 86 ? -4.637 5.575 -14.315 1.00 96.88 86 SER A CA 1
ATOM 635 C C . SER A 1 86 ? -3.186 5.871 -14.702 1.00 96.88 86 SER A C 1
ATOM 637 O O . SER A 1 86 ? -2.733 5.444 -15.763 1.00 96.88 86 SER A O 1
ATOM 639 N N . LEU A 1 87 ? -2.428 6.537 -13.823 1.00 96.06 87 LEU A N 1
ATOM 640 C CA . LEU A 1 87 ? -1.011 6.821 -14.051 1.00 96.06 87 LEU A CA 1
ATOM 641 C C . LEU A 1 87 ? -0.166 5.545 -14.154 1.00 96.06 87 LEU A C 1
ATOM 643 O O . LEU A 1 87 ? 0.689 5.469 -15.037 1.00 96.06 87 LEU A O 1
ATOM 647 N N . TYR A 1 88 ? -0.415 4.532 -13.318 1.00 95.44 88 TYR A N 1
ATOM 648 C CA . TYR A 1 88 ? 0.290 3.251 -13.410 1.00 95.44 88 TYR A CA 1
ATOM 649 C C . TYR A 1 88 ? 0.004 2.532 -14.729 1.00 95.44 88 TYR A C 1
ATOM 651 O O . TYR A 1 88 ? 0.946 2.129 -15.410 1.00 95.44 88 TYR A O 1
ATOM 659 N N . VAL A 1 89 ? -1.265 2.430 -15.136 1.00 95.88 89 VAL A N 1
ATOM 660 C CA . VAL A 1 89 ? -1.648 1.777 -16.401 1.00 95.88 89 VAL A CA 1
ATOM 661 C C . VAL A 1 89 ? -1.026 2.494 -17.598 1.00 95.88 89 VAL A C 1
ATOM 663 O O . VAL A 1 89 ? -0.421 1.848 -18.453 1.00 95.88 89 VAL A O 1
ATOM 666 N N . ILE A 1 90 ? -1.110 3.827 -17.642 1.00 95.81 90 ILE A N 1
ATOM 667 C CA . ILE A 1 90 ? -0.494 4.626 -18.710 1.00 95.81 90 ILE A CA 1
ATOM 668 C C . ILE A 1 90 ? 1.022 4.401 -18.734 1.00 95.81 90 ILE A C 1
ATOM 670 O O . ILE A 1 90 ? 1.583 4.146 -19.796 1.00 95.81 90 ILE A O 1
ATOM 674 N N . SER A 1 91 ? 1.684 4.427 -17.577 1.00 93.88 91 SER A N 1
ATOM 675 C CA . SER A 1 91 ? 3.138 4.237 -17.494 1.00 93.88 91 SER A CA 1
ATOM 676 C C . SER A 1 91 ? 3.571 2.862 -18.008 1.00 93.88 91 SER A C 1
ATOM 678 O O . SER A 1 91 ? 4.513 2.779 -18.793 1.00 93.88 91 SER A O 1
ATOM 680 N N . VAL A 1 92 ? 2.859 1.789 -17.638 1.00 93.88 92 VAL A N 1
ATOM 681 C CA . VAL A 1 92 ? 3.134 0.423 -18.123 1.00 93.88 92 VAL A CA 1
ATOM 682 C C . VAL A 1 92 ? 3.010 0.343 -19.646 1.00 93.88 92 VAL A C 1
ATOM 684 O O . VAL A 1 92 ? 3.903 -0.188 -20.310 1.00 93.88 92 VAL A O 1
ATOM 687 N N . LEU A 1 93 ? 1.945 0.917 -20.218 1.00 93.69 93 LEU A N 1
ATOM 688 C CA . LEU A 1 93 ? 1.735 0.930 -21.669 1.00 93.69 93 LEU A CA 1
ATOM 689 C C . LEU A 1 93 ? 2.832 1.717 -22.403 1.00 93.69 93 LEU A C 1
ATOM 691 O O . LEU A 1 93 ? 3.328 1.272 -23.440 1.00 93.69 93 LEU A O 1
ATOM 695 N N . PHE A 1 94 ? 3.244 2.865 -21.858 1.00 93.31 94 PHE A N 1
ATOM 696 C CA . PHE A 1 94 ? 4.286 3.702 -22.450 1.00 93.31 94 PHE A CA 1
ATOM 697 C C . PHE A 1 94 ? 5.667 3.046 -22.363 1.00 93.31 94 PHE A C 1
ATOM 699 O O . PHE A 1 94 ? 6.371 3.000 -23.371 1.00 93.31 94 PHE A O 1
ATOM 706 N N . PHE A 1 95 ? 6.053 2.480 -21.214 1.00 92.75 95 PHE A N 1
ATOM 707 C CA . PHE A 1 95 ? 7.334 1.776 -21.095 1.00 92.75 95 PHE A CA 1
ATOM 708 C C . PHE A 1 95 ? 7.414 0.568 -22.025 1.00 92.75 95 PHE A C 1
ATOM 710 O O . PHE A 1 95 ? 8.437 0.388 -22.689 1.00 92.75 95 PHE A O 1
ATOM 717 N N . GLY A 1 96 ? 6.316 -0.181 -22.172 1.00 92.19 96 GLY A N 1
ATOM 718 C CA . GLY A 1 96 ? 6.229 -1.268 -23.144 1.00 92.19 96 GLY A CA 1
ATOM 719 C C . GLY A 1 96 ? 6.460 -0.812 -24.590 1.00 92.19 96 GLY A C 1
ATOM 720 O O . GLY A 1 96 ? 6.996 -1.573 -25.388 1.00 92.19 96 GLY A O 1
ATOM 721 N N . ALA A 1 97 ? 6.110 0.427 -24.944 1.00 93.06 97 ALA A N 1
ATOM 722 C CA . ALA A 1 97 ? 6.277 0.955 -26.299 1.00 93.06 97 ALA A CA 1
ATOM 723 C C . ALA A 1 97 ? 7.612 1.683 -26.545 1.00 93.06 97 ALA A C 1
ATOM 725 O O . ALA A 1 97 ? 8.018 1.799 -27.702 1.00 93.06 97 ALA A O 1
ATOM 726 N N . VAL A 1 98 ? 8.271 2.205 -25.502 1.00 92.94 98 VAL A N 1
ATOM 727 C CA . VAL A 1 98 ? 9.433 3.111 -25.624 1.00 92.94 98 VAL A CA 1
ATOM 728 C C . VAL A 1 98 ? 10.784 2.394 -25.636 1.00 92.94 98 VAL A C 1
ATOM 730 O O . VAL A 1 98 ? 11.714 2.881 -26.287 1.00 92.94 98 VAL A O 1
ATOM 733 N N . ALA A 1 99 ? 10.913 1.272 -24.928 1.00 91.50 99 ALA A N 1
ATOM 734 C CA . ALA A 1 99 ? 12.191 0.597 -24.709 1.00 91.50 99 ALA A CA 1
ATOM 735 C C . ALA A 1 99 ? 12.188 -0.849 -25.225 1.00 91.50 99 ALA A C 1
ATOM 737 O O . ALA A 1 99 ? 11.150 -1.509 -25.293 1.00 91.50 99 ALA A O 1
ATOM 738 N N . THR A 1 100 ? 13.366 -1.358 -25.587 1.00 91.88 100 THR A N 1
ATOM 739 C CA . THR A 1 100 ? 13.549 -2.781 -25.891 1.00 91.88 100 THR A CA 1
ATOM 740 C C . THR A 1 100 ? 13.426 -3.629 -24.627 1.00 91.88 100 THR A C 1
ATOM 742 O O . THR A 1 100 ? 13.738 -3.181 -23.525 1.00 91.88 100 THR A O 1
ATOM 745 N N . ARG A 1 101 ? 13.022 -4.892 -24.793 1.00 89.62 101 ARG A N 1
ATOM 746 C CA . ARG A 1 101 ? 12.846 -5.848 -23.693 1.00 89.62 101 ARG A CA 1
ATOM 747 C C . ARG A 1 101 ? 14.074 -5.991 -22.799 1.00 89.62 101 ARG A C 1
ATOM 749 O O . ARG A 1 101 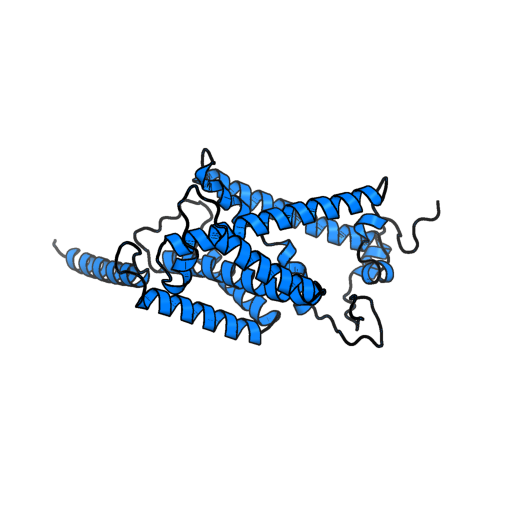? 13.959 -5.968 -21.581 1.00 89.62 101 ARG A O 1
ATOM 756 N N . ASP A 1 102 ? 15.246 -6.104 -23.415 1.00 88.69 102 ASP A N 1
ATOM 757 C CA . ASP A 1 102 ? 16.527 -6.193 -22.712 1.00 88.69 102 ASP A CA 1
ATOM 758 C C . ASP A 1 102 ? 16.774 -4.961 -21.829 1.00 88.69 102 ASP A C 1
ATOM 760 O O . ASP A 1 102 ? 17.162 -5.073 -20.666 1.00 88.69 102 ASP A O 1
ATOM 764 N N . LYS A 1 103 ? 16.431 -3.773 -22.337 1.00 89.81 103 LYS A N 1
ATOM 765 C CA . LYS A 1 103 ? 16.582 -2.526 -21.594 1.00 89.81 103 LYS A CA 1
ATOM 766 C C . LYS A 1 103 ? 15.597 -2.422 -20.427 1.00 89.81 103 LYS A C 1
ATOM 768 O O . LYS A 1 103 ? 15.993 -1.959 -19.364 1.00 89.81 103 LYS A O 1
ATOM 773 N N . LEU A 1 104 ? 14.359 -2.900 -20.592 1.00 89.94 104 LEU A N 1
ATOM 774 C CA . LEU A 1 104 ? 13.368 -2.987 -19.506 1.00 89.94 104 LEU A CA 1
ATOM 775 C C . LEU A 1 104 ? 13.833 -3.889 -18.352 1.00 89.94 104 LEU A C 1
ATOM 777 O O . LEU A 1 104 ? 13.493 -3.635 -17.202 1.00 89.94 104 LEU A O 1
ATOM 781 N N . LEU A 1 105 ? 14.588 -4.943 -18.663 1.00 88.69 105 LEU A N 1
ATOM 782 C CA . LEU A 1 105 ? 15.047 -5.930 -17.684 1.00 88.69 105 LEU A CA 1
ATOM 783 C C . LEU A 1 105 ? 16.358 -5.537 -16.992 1.00 88.69 105 LEU A C 1
ATOM 785 O O . LEU A 1 105 ? 16.606 -5.950 -15.864 1.00 88.69 105 LEU A O 1
ATOM 789 N N . THR A 1 106 ? 17.210 -4.770 -17.669 1.00 87.44 106 THR A N 1
ATOM 790 C CA . THR A 1 106 ? 18.542 -4.399 -17.167 1.00 87.44 106 THR A CA 1
ATOM 791 C C . THR A 1 106 ? 18.566 -3.025 -16.496 1.00 87.44 106 THR A C 1
ATOM 793 O O . THR A 1 106 ? 19.351 -2.806 -15.574 1.00 87.44 106 THR A O 1
ATOM 796 N N . ASP A 1 107 ? 17.716 -2.087 -16.927 1.00 88.19 107 ASP A N 1
ATOM 797 C CA . ASP A 1 107 ? 17.731 -0.701 -16.454 1.00 88.19 107 ASP A CA 1
ATOM 798 C C . ASP A 1 107 ? 16.669 -0.430 -15.380 1.00 88.19 107 ASP A C 1
ATOM 800 O O . ASP A 1 107 ? 15.508 -0.137 -15.669 1.00 88.19 107 ASP A O 1
ATOM 804 N N . ARG A 1 108 ? 17.093 -0.450 -14.113 1.00 85.62 108 ARG A N 1
ATOM 805 C CA . ARG A 1 108 ? 16.230 -0.144 -12.958 1.00 85.62 108 ARG A CA 1
ATOM 806 C C . ARG A 1 108 ? 15.778 1.318 -12.887 1.00 85.62 108 ARG A C 1
ATOM 808 O O . ARG A 1 108 ? 14.814 1.618 -12.189 1.00 85.62 108 ARG A O 1
ATOM 815 N N . LEU A 1 109 ? 16.455 2.232 -13.584 1.00 88.56 109 LEU A N 1
ATOM 816 C CA . LEU A 1 109 ? 16.146 3.665 -13.587 1.00 88.56 109 LEU A CA 1
ATOM 817 C C . LEU A 1 109 ? 15.726 4.137 -14.982 1.00 88.56 109 LEU A C 1
ATOM 819 O O . LEU A 1 109 ? 15.959 5.290 -15.349 1.00 88.56 109 LEU A O 1
ATOM 823 N N . LEU A 1 110 ? 15.039 3.270 -15.734 1.00 88.62 110 LEU A N 1
ATOM 824 C CA . LEU A 1 110 ? 14.550 3.562 -17.081 1.00 88.62 110 LEU A CA 1
ATOM 825 C C . LEU A 1 110 ? 13.763 4.880 -17.167 1.00 88.62 110 LEU A C 1
ATOM 827 O O . LEU A 1 110 ? 13.905 5.645 -18.119 1.00 88.62 110 LEU A O 1
ATOM 831 N N . THR A 1 111 ? 12.956 5.187 -16.150 1.00 89.69 111 THR A N 1
ATOM 832 C CA . THR A 1 111 ? 12.205 6.448 -16.085 1.00 89.69 111 THR A CA 1
ATOM 833 C C . THR A 1 111 ? 13.125 7.667 -16.174 1.00 89.69 111 THR A C 1
ATOM 835 O O . THR A 1 111 ? 12.762 8.654 -16.805 1.00 89.69 111 THR A O 1
ATOM 838 N N . ALA A 1 112 ? 14.321 7.603 -15.580 1.00 90.25 112 ALA A N 1
ATOM 839 C CA . ALA A 1 112 ? 15.311 8.672 -15.655 1.00 90.25 112 ALA A CA 1
ATOM 840 C C . ALA A 1 112 ? 16.020 8.702 -17.014 1.00 90.25 112 ALA A C 1
ATOM 842 O O . ALA A 1 112 ? 16.289 9.785 -17.528 1.00 90.25 112 ALA A O 1
ATOM 843 N N . THR A 1 113 ? 16.284 7.545 -17.630 1.00 88.06 113 THR A N 1
ATOM 844 C CA . THR A 1 113 ? 16.964 7.485 -18.936 1.00 88.06 113 THR A CA 1
ATOM 845 C C . THR A 1 113 ? 16.087 7.961 -20.094 1.00 88.06 113 THR A C 1
ATOM 847 O O . THR A 1 113 ? 16.606 8.517 -21.060 1.00 88.06 113 THR A O 1
ATOM 850 N N . VAL A 1 114 ? 14.765 7.806 -19.985 1.00 89.62 114 VAL A N 1
ATOM 851 C CA . VAL A 1 114 ? 13.776 8.313 -20.955 1.00 89.62 114 VAL A CA 1
ATOM 852 C C . VAL A 1 114 ? 13.406 9.786 -20.698 1.00 89.62 114 VAL A C 1
ATOM 854 O O . VAL A 1 114 ? 12.807 10.434 -21.557 1.00 89.62 114 VAL A O 1
ATOM 857 N N . ALA A 1 115 ? 13.748 10.338 -19.532 1.00 90.06 115 ALA A N 1
ATOM 858 C CA . ALA A 1 115 ? 13.289 11.657 -19.114 1.00 90.06 115 ALA A CA 1
ATOM 859 C C . ALA A 1 115 ? 13.812 12.796 -20.000 1.00 90.06 115 ALA A C 1
ATOM 861 O O . ALA A 1 115 ? 15.009 12.923 -20.255 1.00 90.06 115 ALA A O 1
ATOM 862 N N . TRP A 1 116 ? 12.901 13.694 -20.374 1.00 86.50 116 TRP A N 1
ATOM 863 C CA . TRP A 1 116 ? 13.208 14.970 -21.014 1.00 86.50 116 TRP A CA 1
ATOM 864 C C . TRP A 1 116 ? 12.895 16.121 -20.043 1.00 86.50 116 TRP A C 1
ATOM 866 O O . TRP A 1 116 ? 11.848 16.083 -19.396 1.00 86.50 116 TRP A O 1
ATOM 876 N N . PRO A 1 117 ? 13.734 17.168 -19.935 1.00 88.44 117 PRO A N 1
ATOM 877 C CA . PRO A 1 117 ? 14.915 17.423 -20.758 1.00 88.44 117 PRO A CA 1
ATOM 878 C C . PRO A 1 117 ? 16.215 16.805 -20.209 1.00 88.44 117 PRO A C 1
ATOM 880 O O . PRO A 1 117 ? 17.137 16.582 -20.985 1.00 88.44 117 PRO A O 1
ATOM 883 N N . TRP A 1 118 ? 16.324 16.570 -18.893 1.00 90.56 118 TRP A N 1
ATOM 884 C CA . TRP A 1 118 ? 17.562 16.111 -18.239 1.00 90.56 118 TRP A CA 1
ATOM 885 C C . TRP A 1 118 ? 17.258 14.957 -17.260 1.00 90.56 118 TRP A C 1
ATOM 887 O O . TRP A 1 118 ? 16.414 15.142 -16.377 1.00 90.56 118 TRP A O 1
ATOM 897 N N . PRO A 1 119 ? 17.982 13.816 -17.315 1.00 89.50 119 PRO A N 1
ATOM 898 C CA . PRO A 1 119 ? 17.788 12.676 -16.402 1.00 89.50 119 PRO A CA 1
ATOM 899 C C . PRO A 1 119 ? 17.905 13.020 -14.910 1.00 89.50 119 PRO A C 1
ATOM 901 O O . PRO A 1 119 ? 17.219 12.444 -14.066 1.00 89.50 119 PRO A O 1
ATOM 904 N N . VAL A 1 120 ? 18.743 14.009 -14.581 1.00 92.12 120 VAL A N 1
ATOM 905 C CA . VAL A 1 120 ? 18.993 14.478 -13.206 1.00 92.12 120 VAL A CA 1
ATOM 906 C C . VAL A 1 120 ? 17.706 14.906 -12.497 1.00 92.12 120 VAL A C 1
ATOM 908 O O . VAL A 1 120 ? 17.578 14.693 -11.295 1.00 92.12 120 VAL A O 1
ATOM 911 N N . ILE A 1 121 ? 16.722 15.437 -13.232 1.00 93.75 121 ILE A N 1
ATOM 912 C CA . ILE A 1 121 ? 15.437 15.868 -12.665 1.00 93.75 121 ILE A CA 1
ATOM 913 C C . ILE A 1 121 ? 14.705 14.683 -12.028 1.00 93.75 121 ILE A C 1
ATOM 915 O O . ILE A 1 121 ? 14.183 14.801 -10.919 1.00 93.75 121 ILE A O 1
ATOM 919 N N . VAL A 1 122 ? 14.709 13.525 -12.692 1.00 93.56 122 VAL A N 1
ATOM 920 C CA . VAL A 1 122 ? 14.067 12.316 -12.165 1.00 93.56 122 VAL A CA 1
ATOM 921 C C . VAL A 1 122 ? 14.844 11.765 -10.976 1.00 93.56 122 VAL A C 1
ATOM 923 O O . VAL A 1 122 ? 14.226 11.402 -9.981 1.00 93.56 122 VAL A O 1
ATOM 926 N N . HIS A 1 123 ? 16.179 11.764 -11.017 1.00 92.06 123 HIS A N 1
ATOM 927 C CA . HIS A 1 123 ? 16.987 11.328 -9.873 1.00 92.06 123 HIS A CA 1
ATOM 928 C C . HIS A 1 123 ? 16.720 12.171 -8.619 1.00 92.06 123 HIS A C 1
ATOM 930 O O . HIS A 1 123 ? 16.452 11.618 -7.553 1.00 92.06 123 HIS A O 1
ATOM 936 N N . VAL A 1 124 ? 16.723 13.502 -8.750 1.00 94.44 124 VAL A N 1
ATOM 937 C CA . VAL A 1 124 ? 16.402 14.416 -7.642 1.00 94.44 124 VAL A CA 1
ATOM 938 C C . VAL A 1 124 ? 14.963 14.208 -7.168 1.00 94.44 124 VAL A C 1
ATOM 940 O O . VAL A 1 124 ? 14.720 14.139 -5.964 1.00 94.44 124 VAL A O 1
ATOM 943 N N . GLY A 1 125 ? 14.017 14.045 -8.097 1.00 94.69 125 GLY A N 1
ATOM 944 C CA . GLY A 1 125 ? 12.615 13.774 -7.782 1.00 94.69 125 GLY A CA 1
ATOM 945 C C . GLY A 1 125 ? 12.419 12.488 -6.976 1.00 94.69 125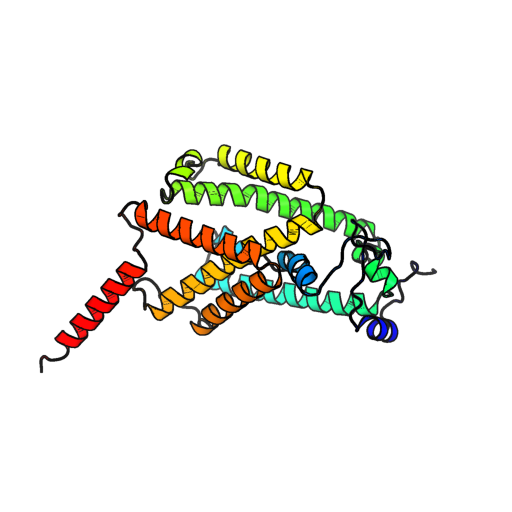 GLY A C 1
ATOM 946 O O . GLY A 1 125 ? 11.718 12.509 -5.967 1.00 94.69 125 GLY A O 1
ATOM 947 N N . ILE A 1 126 ? 13.079 11.392 -7.366 1.00 94.00 126 ILE A N 1
ATOM 948 C CA . ILE A 1 126 ? 13.043 10.117 -6.636 1.00 94.00 126 ILE A CA 1
ATOM 949 C C . ILE A 1 126 ? 13.593 10.304 -5.217 1.00 94.00 126 ILE A C 1
ATOM 951 O O . ILE A 1 126 ? 12.943 9.888 -4.260 1.00 94.00 126 ILE A O 1
ATOM 955 N N . ILE A 1 127 ? 14.743 10.966 -5.055 1.00 94.38 127 ILE A N 1
ATOM 956 C CA . ILE A 1 127 ? 15.361 11.187 -3.735 1.00 94.38 127 ILE A CA 1
ATOM 957 C C . ILE A 1 127 ? 14.445 12.021 -2.830 1.00 94.38 127 ILE A C 1
ATOM 959 O O . ILE A 1 127 ? 14.146 11.615 -1.710 1.00 94.38 127 ILE A O 1
ATOM 963 N N . LEU A 1 128 ? 13.950 13.166 -3.307 1.00 95.94 128 LEU A N 1
ATOM 964 C CA . LEU A 1 128 ? 13.082 14.033 -2.505 1.00 95.94 128 LEU A CA 1
ATOM 965 C C . LEU A 1 128 ? 11.744 13.362 -2.169 1.00 95.94 128 LEU A C 1
ATOM 967 O O . LEU A 1 128 ? 11.268 13.469 -1.039 1.00 95.94 128 LEU A O 1
ATOM 971 N N . SER A 1 129 ? 11.150 12.642 -3.125 1.00 94.38 129 SER A N 1
ATOM 972 C CA . SER A 1 129 ? 9.886 11.931 -2.919 1.00 94.38 129 SER A CA 1
ATOM 973 C C . SER A 1 129 ? 10.033 10.792 -1.906 1.00 94.38 129 SER A C 1
ATOM 975 O O . SER A 1 129 ? 9.225 10.688 -0.982 1.00 94.38 129 SER A O 1
ATOM 977 N N . THR A 1 130 ? 11.087 9.979 -2.028 1.00 93.12 130 THR A N 1
ATOM 978 C CA . THR A 1 130 ? 11.356 8.862 -1.105 1.00 93.12 130 THR A CA 1
ATOM 979 C C . THR A 1 130 ? 11.698 9.341 0.303 1.00 93.12 130 THR A C 1
ATOM 981 O O . THR A 1 130 ? 11.171 8.786 1.265 1.00 93.12 130 THR A O 1
ATOM 984 N N . LEU A 1 131 ? 12.490 10.411 0.449 1.00 94.12 131 LEU A N 1
ATOM 985 C CA . LEU A 1 131 ? 12.749 11.038 1.750 1.00 94.12 131 LEU A CA 1
ATOM 986 C C . LEU A 1 131 ? 11.463 11.575 2.389 1.00 94.12 131 LEU A C 1
ATOM 988 O O . LEU A 1 131 ? 11.231 11.360 3.577 1.00 94.12 131 LEU A O 1
ATOM 992 N N . GLY A 1 132 ? 10.602 12.234 1.606 1.00 93.12 132 GLY A N 1
ATOM 993 C CA . GLY A 1 132 ? 9.312 12.731 2.087 1.00 93.12 132 GLY A CA 1
ATOM 994 C C . GLY A 1 132 ? 8.396 11.610 2.586 1.00 93.12 132 GLY A C 1
ATOM 995 O O . GLY A 1 132 ? 7.838 11.710 3.681 1.00 93.12 132 GLY A O 1
ATOM 996 N N . ALA A 1 133 ? 8.289 10.518 1.824 1.00 90.75 133 ALA A N 1
ATOM 997 C CA . ALA A 1 133 ? 7.525 9.337 2.223 1.00 90.75 133 ALA A CA 1
ATOM 998 C C . ALA A 1 133 ? 8.103 8.685 3.493 1.00 90.75 133 ALA A C 1
ATOM 1000 O O . ALA A 1 133 ? 7.357 8.381 4.424 1.00 90.75 133 ALA A O 1
ATOM 1001 N N . ALA A 1 134 ? 9.431 8.547 3.581 1.00 90.94 134 ALA A N 1
ATOM 1002 C CA . ALA A 1 134 ? 10.099 7.994 4.756 1.00 90.94 134 ALA A CA 1
ATOM 1003 C C . ALA A 1 134 ? 9.845 8.836 6.019 1.00 90.94 134 ALA A C 1
ATOM 1005 O O . ALA A 1 134 ? 9.505 8.285 7.066 1.00 90.94 134 ALA A O 1
ATOM 1006 N N . LEU A 1 135 ? 9.934 10.169 5.923 1.00 90.69 135 LEU A N 1
ATOM 1007 C CA . LEU A 1 135 ? 9.636 11.082 7.034 1.00 90.69 135 LEU A CA 1
ATOM 1008 C C . LEU A 1 135 ? 8.168 10.999 7.475 1.00 90.69 135 LEU A C 1
ATOM 1010 O O . LEU A 1 135 ? 7.872 11.020 8.674 1.00 90.69 135 LEU A O 1
ATOM 1014 N N . GLN A 1 136 ? 7.238 10.870 6.526 1.00 90.06 136 GLN A N 1
ATOM 1015 C CA . GLN A 1 136 ? 5.824 10.678 6.841 1.00 90.06 136 GLN A CA 1
ATOM 1016 C C . GLN A 1 136 ? 5.598 9.373 7.616 1.00 90.06 136 GLN A C 1
ATOM 1018 O O . GLN A 1 136 ? 4.908 9.380 8.635 1.00 90.06 136 GLN A O 1
ATOM 1023 N N . SER A 1 137 ? 6.192 8.261 7.178 1.00 89.69 137 SER A N 1
ATOM 1024 C CA . SER A 1 137 ? 6.065 6.976 7.873 1.00 89.69 137 SER A CA 1
ATOM 1025 C C . SER A 1 137 ? 6.734 6.989 9.250 1.00 89.69 137 SER A C 1
ATOM 1027 O O . SER A 1 137 ? 6.147 6.487 10.209 1.00 89.69 137 SER A O 1
ATOM 1029 N N . LEU A 1 138 ? 7.910 7.617 9.373 1.00 89.94 138 LEU A N 1
ATOM 1030 C CA . LEU A 1 138 ? 8.660 7.706 10.629 1.00 89.94 138 LEU A CA 1
ATOM 1031 C C . LEU A 1 138 ? 7.949 8.563 11.685 1.00 89.94 138 LEU A C 1
ATOM 1033 O O . LEU A 1 138 ? 8.095 8.316 12.874 1.00 89.94 138 LEU A O 1
ATOM 1037 N N . THR A 1 139 ? 7.154 9.548 11.269 1.00 87.81 139 THR A N 1
ATOM 1038 C CA . THR A 1 139 ? 6.342 10.363 12.190 1.00 87.81 139 THR A CA 1
ATOM 1039 C C . THR A 1 139 ? 4.951 9.774 12.433 1.00 87.81 139 THR A C 1
ATOM 1041 O O . THR A 1 139 ? 4.387 9.950 13.513 1.00 87.81 139 THR A O 1
ATOM 1044 N N . GLY A 1 140 ? 4.388 9.059 11.456 1.00 87.94 140 GLY A N 1
ATOM 1045 C CA . GLY A 1 140 ? 3.059 8.455 11.544 1.00 87.94 140 GLY A CA 1
ATOM 1046 C C . GLY A 1 140 ? 3.008 7.200 12.415 1.00 87.94 140 GLY A C 1
ATOM 1047 O O . GLY A 1 140 ? 2.132 7.092 13.273 1.00 87.94 140 GLY A O 1
ATOM 1048 N N . ALA A 1 141 ? 3.946 6.265 12.232 1.00 90.69 141 ALA A N 1
ATOM 1049 C CA . ALA A 1 141 ? 3.926 4.981 12.936 1.00 90.69 141 ALA A CA 1
ATOM 1050 C C . ALA A 1 141 ? 4.039 5.111 14.473 1.00 90.69 141 ALA A C 1
ATOM 1052 O O . ALA A 1 141 ? 3.228 4.493 15.166 1.00 90.69 141 ALA A O 1
ATOM 1053 N N . PRO A 1 142 ? 4.937 5.949 15.039 1.00 91.62 142 PRO A N 1
ATOM 1054 C CA . PRO A 1 142 ? 5.013 6.158 16.488 1.00 91.62 142 PRO A CA 1
ATOM 1055 C C . PRO A 1 142 ? 3.737 6.737 17.087 1.00 91.62 142 PRO A C 1
ATOM 1057 O O . PRO A 1 142 ? 3.340 6.349 18.180 1.00 91.62 142 PRO A O 1
ATOM 1060 N N . ARG A 1 143 ? 3.083 7.658 16.369 1.00 88.88 143 ARG A N 1
ATOM 1061 C CA . ARG A 1 143 ? 1.835 8.287 16.819 1.00 88.88 143 ARG A CA 1
ATOM 1062 C C . ARG A 1 143 ? 0.684 7.290 16.840 1.00 88.88 143 ARG A C 1
ATOM 1064 O O . ARG A 1 143 ? -0.093 7.299 17.785 1.00 88.88 143 ARG A O 1
ATOM 1071 N N . LEU A 1 144 ? 0.608 6.404 15.844 1.00 89.38 144 LEU A N 1
ATOM 1072 C CA . LEU A 1 144 ? -0.366 5.312 15.835 1.00 89.38 144 LEU A CA 1
ATOM 1073 C C . LEU A 1 144 ? -0.115 4.340 16.996 1.00 89.38 144 LEU A C 1
ATOM 1075 O O . LEU A 1 144 ? -1.057 3.961 17.684 1.00 89.38 144 LEU A O 1
ATOM 1079 N N . LEU A 1 145 ? 1.147 3.982 17.258 1.00 90.25 145 LEU A N 1
ATOM 1080 C CA . LEU A 1 145 ? 1.499 3.112 18.382 1.00 90.25 145 LEU A CA 1
ATOM 1081 C C . LEU A 1 145 ? 1.160 3.753 19.739 1.00 90.25 145 LEU A C 1
ATOM 1083 O O . LEU A 1 145 ? 0.598 3.085 20.604 1.00 90.25 145 LEU A O 1
ATOM 1087 N N . ALA A 1 146 ? 1.458 5.044 19.908 1.00 89.19 146 ALA A N 1
ATOM 1088 C CA . ALA A 1 146 ? 1.128 5.796 21.116 1.00 89.19 146 ALA A CA 1
ATOM 1089 C C . ALA A 1 146 ? -0.390 5.933 21.320 1.00 89.19 146 ALA A C 1
ATOM 1091 O O . ALA A 1 146 ? -0.860 5.777 22.442 1.00 89.19 146 ALA A O 1
ATOM 1092 N N . ALA A 1 147 ? -1.164 6.143 20.249 1.00 85.38 147 ALA A N 1
ATOM 1093 C CA . ALA A 1 147 ? -2.625 6.181 20.321 1.00 85.38 147 ALA A CA 1
ATOM 1094 C C . ALA A 1 147 ? -3.204 4.841 20.813 1.00 85.38 147 ALA A C 1
ATOM 1096 O O . ALA A 1 147 ? -3.965 4.821 21.774 1.00 85.38 147 ALA A O 1
ATOM 1097 N N . ILE A 1 148 ? -2.750 3.713 20.248 1.00 86.38 148 ILE A N 1
ATOM 1098 C CA . ILE A 1 148 ? -3.168 2.371 20.700 1.00 86.38 148 ILE A CA 1
ATOM 1099 C C . ILE A 1 148 ? -2.787 2.131 22.170 1.00 86.38 148 ILE A C 1
ATOM 1101 O O . ILE A 1 148 ? -3.539 1.502 22.916 1.00 86.38 148 ILE A O 1
ATOM 1105 N N . ALA A 1 149 ? -1.613 2.607 22.595 1.00 87.12 149 ALA A N 1
ATOM 1106 C CA . ALA A 1 149 ? -1.178 2.503 23.984 1.00 87.12 149 ALA A CA 1
ATOM 1107 C C . ALA A 1 149 ? -2.051 3.350 24.923 1.00 87.12 149 ALA A C 1
ATOM 1109 O O . ALA A 1 149 ? -2.394 2.890 26.012 1.00 87.12 149 ALA A O 1
ATOM 1110 N N . ASN A 1 150 ? -2.429 4.561 24.508 1.00 84.81 150 ASN A N 1
ATOM 1111 C CA . ASN A 1 150 ? -3.285 5.465 25.277 1.00 84.81 150 ASN A CA 1
ATOM 1112 C C . ASN A 1 150 ? -4.699 4.905 25.477 1.00 84.81 150 ASN A C 1
ATOM 1114 O O . ASN A 1 150 ? -5.259 5.096 26.555 1.00 84.81 150 ASN A O 1
ATOM 1118 N N . ASP A 1 151 ? -5.217 4.134 24.515 1.00 81.31 151 ASP A N 1
ATOM 1119 C CA . ASP A 1 151 ? -6.534 3.486 24.604 1.00 81.31 151 ASP A CA 1
ATOM 1120 C C . ASP A 1 151 ? -6.605 2.347 25.648 1.00 81.31 151 ASP A C 1
ATOM 1122 O O . ASP A 1 151 ? -7.675 1.782 25.879 1.00 81.31 151 ASP A O 1
ATOM 1126 N N . ASP A 1 152 ? -5.490 1.977 26.298 1.00 78.31 152 ASP A N 1
ATOM 1127 C CA . ASP A 1 152 ? -5.432 0.943 27.351 1.00 78.31 152 ASP A CA 1
ATOM 1128 C C . ASP A 1 152 ? -5.910 -0.462 26.910 1.00 78.31 152 ASP A C 1
ATOM 1130 O O . ASP A 1 152 ? -6.172 -1.336 27.743 1.00 78.31 152 ASP A O 1
ATOM 1134 N N . ILE A 1 153 ? -5.996 -0.705 25.598 1.00 75.25 153 ILE A N 1
ATOM 1135 C CA . ILE A 1 153 ? -6.508 -1.954 25.009 1.00 75.25 153 ILE A CA 1
ATOM 1136 C C . ILE A 1 153 ? -5.529 -3.112 25.245 1.00 75.25 153 ILE A C 1
ATOM 1138 O O . ILE A 1 153 ? -5.927 -4.247 25.515 1.00 75.25 153 ILE A O 1
ATOM 1142 N N . LEU A 1 154 ? -4.230 -2.827 25.144 1.00 79.44 154 LEU A N 1
ATOM 1143 C CA . LEU A 1 154 ? -3.150 -3.797 25.285 1.00 79.44 154 LEU A CA 1
ATOM 1144 C C . LEU A 1 154 ? -2.233 -3.371 26.438 1.00 79.44 154 LEU A C 1
ATOM 1146 O O . LEU A 1 154 ? -1.328 -2.571 26.216 1.00 79.44 154 LEU A O 1
ATOM 1150 N N . PRO A 1 155 ? -2.381 -3.949 27.648 1.00 76.44 155 PRO A N 1
ATOM 1151 C CA . PRO A 1 155 ? -1.589 -3.550 28.816 1.00 76.44 155 PRO A CA 1
ATOM 1152 C C . PRO A 1 155 ? -0.069 -3.628 28.609 1.00 76.44 155 PRO A C 1
ATOM 1154 O O . PRO A 1 155 ? 0.681 -2.882 29.232 1.00 76.44 155 PRO A O 1
ATOM 1157 N N . ILE A 1 156 ? 0.393 -4.510 27.715 1.00 82.94 156 ILE A N 1
ATOM 1158 C CA . ILE A 1 156 ? 1.813 -4.653 27.361 1.00 82.94 156 ILE A CA 1
ATOM 1159 C C . ILE A 1 156 ? 2.370 -3.427 26.618 1.00 82.94 156 ILE A C 1
ATOM 1161 O O . ILE A 1 156 ? 3.569 -3.176 26.662 1.00 82.94 156 ILE A O 1
ATOM 1165 N N . LEU A 1 157 ? 1.508 -2.643 25.960 1.00 84.25 157 LEU A N 1
ATOM 1166 C CA . LEU A 1 157 ? 1.882 -1.429 25.236 1.00 84.25 157 LEU A CA 1
ATOM 1167 C C . LEU A 1 157 ? 1.845 -0.174 26.115 1.00 84.25 157 LEU A C 1
ATOM 1169 O O . LEU A 1 157 ? 2.238 0.887 25.643 1.00 84.25 157 LEU A O 1
ATOM 1173 N N . ASN A 1 158 ? 1.459 -0.273 27.395 1.00 82.88 158 ASN A N 1
ATOM 1174 C CA . ASN A 1 158 ? 1.347 0.882 28.297 1.00 82.88 158 ASN A CA 1
ATOM 1175 C C . ASN A 1 158 ? 2.659 1.663 28.478 1.00 82.88 158 ASN A C 1
ATOM 1177 O O . ASN A 1 158 ? 2.628 2.832 28.853 1.00 82.88 158 ASN A O 1
ATOM 1181 N N . TYR A 1 159 ? 3.802 1.043 28.179 1.00 86.31 159 TYR A N 1
ATOM 1182 C CA . TYR A 1 159 ? 5.109 1.701 28.156 1.00 86.31 159 TYR A CA 1
ATOM 1183 C C . TYR A 1 159 ? 5.226 2.795 27.076 1.00 86.31 159 TYR A C 1
ATOM 1185 O O . TYR A 1 159 ? 5.999 3.734 27.233 1.00 86.31 159 TYR A O 1
ATOM 1193 N N . PHE A 1 160 ? 4.445 2.703 25.995 1.00 87.88 160 PHE A N 1
ATOM 1194 C CA . PHE A 1 160 ? 4.448 3.661 24.883 1.00 87.88 160 PHE A CA 1
ATOM 1195 C C . PHE A 1 160 ? 3.428 4.797 25.039 1.00 87.88 160 PHE A C 1
ATOM 1197 O O . PHE A 1 160 ? 3.257 5.587 24.110 1.00 87.88 160 PHE A O 1
ATOM 1204 N N . LYS A 1 161 ? 2.747 4.885 26.186 1.00 85.00 161 LYS A N 1
ATOM 1205 C CA . LYS A 1 161 ? 1.780 5.952 26.457 1.00 85.00 161 LYS A CA 1
ATOM 1206 C C . LYS A 1 161 ? 2.447 7.318 26.491 1.00 85.00 161 LYS A C 1
ATOM 1208 O O . LYS A 1 161 ? 3.536 7.483 27.040 1.00 85.00 161 LYS A O 1
ATOM 1213 N N . VAL A 1 162 ? 1.754 8.312 25.954 1.00 87.06 162 VAL A N 1
ATOM 1214 C CA . VAL A 1 162 ? 2.208 9.703 25.967 1.00 87.06 162 VAL A CA 1
ATOM 1215 C C . VAL A 1 162 ? 0.999 10.633 26.056 1.00 87.06 162 VAL A C 1
ATOM 1217 O O . VAL A 1 162 ? -0.077 10.285 25.582 1.00 87.06 162 VAL A O 1
ATOM 1220 N N . ALA A 1 163 ? 1.147 11.806 26.671 1.00 80.50 163 ALA A N 1
ATOM 1221 C CA . ALA A 1 163 ? 0.072 12.800 26.696 1.00 80.50 163 ALA A CA 1
ATOM 1222 C C . ALA A 1 163 ? -0.232 13.313 25.276 1.00 80.50 163 ALA A C 1
ATOM 1224 O O . ALA A 1 163 ? 0.692 13.459 24.482 1.00 80.50 163 ALA A O 1
ATOM 1225 N N . ASP A 1 164 ? -1.489 13.647 24.968 1.00 70.12 164 ASP A N 1
ATOM 1226 C CA . ASP A 1 164 ? -1.951 13.946 23.596 1.00 70.12 164 ASP A CA 1
ATOM 1227 C C . ASP A 1 164 ? -1.163 15.050 22.859 1.00 70.12 164 ASP A C 1
ATOM 1229 O O . ASP A 1 164 ? -1.098 15.062 21.630 1.00 70.12 164 ASP A O 1
ATOM 1233 N N . THR A 1 165 ? -0.532 15.968 23.596 1.00 74.12 165 THR A N 1
ATOM 1234 C CA . THR A 1 165 ? 0.264 17.082 23.043 1.00 74.12 165 THR A CA 1
ATOM 1235 C C . THR A 1 165 ? 1.766 16.776 22.972 1.00 74.12 165 THR A C 1
ATOM 1237 O O . THR A 1 165 ? 2.523 17.517 22.347 1.00 74.12 165 THR A O 1
ATOM 1240 N N . SER A 1 166 ? 2.228 15.712 23.629 1.00 82.88 166 SER A N 1
ATOM 1241 C CA . SER A 1 166 ? 3.646 15.365 23.730 1.00 82.88 166 SER A CA 1
ATOM 1242 C C . SER A 1 166 ? 4.092 14.449 22.593 1.00 82.88 166 SER A C 1
ATOM 1244 O O . SER A 1 166 ? 3.343 13.603 22.106 1.00 82.88 166 SER A O 1
ATOM 1246 N N . GLU A 1 167 ? 5.350 14.586 22.172 1.00 87.12 167 GLU A N 1
ATOM 1247 C CA . GLU A 1 167 ? 5.912 13.706 21.150 1.00 87.12 167 GLU A CA 1
ATOM 1248 C C . GLU A 1 167 ? 6.247 12.317 21.727 1.00 87.12 167 GLU A C 1
ATOM 1250 O O . GLU A 1 167 ? 6.857 12.218 22.796 1.00 87.12 167 GLU A O 1
ATOM 1255 N N . PRO A 1 168 ? 5.895 11.216 21.034 1.00 90.12 168 PRO A N 1
ATOM 1256 C CA . PRO A 1 168 ? 6.083 9.865 21.553 1.00 90.12 168 PRO A CA 1
ATOM 1257 C C . PRO A 1 168 ? 7.531 9.379 21.365 1.00 90.12 168 PRO A C 1
ATOM 1259 O O . PRO A 1 168 ? 7.804 8.506 20.545 1.00 90.12 168 PRO A O 1
ATOM 1262 N N . HIS A 1 169 ? 8.482 9.926 22.130 1.00 90.50 169 HIS A N 1
ATOM 1263 C CA . HIS A 1 169 ? 9.920 9.643 21.975 1.0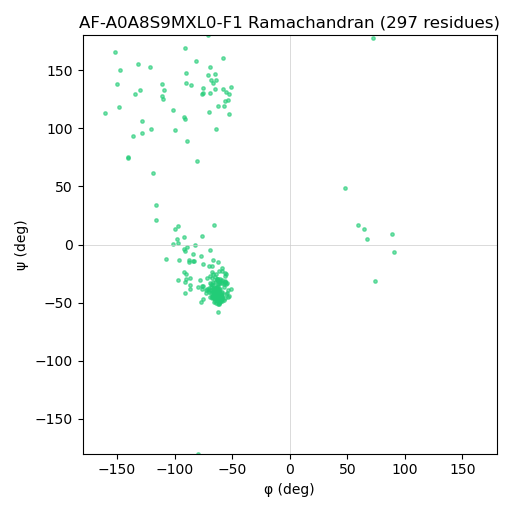0 90.50 169 HIS A CA 1
ATOM 1264 C C . HIS A 1 169 ? 10.270 8.146 22.045 1.00 90.50 169 HIS A C 1
ATOM 1266 O O . HIS A 1 169 ? 11.050 7.658 21.228 1.00 90.50 169 HIS A O 1
ATOM 1272 N N . ILE A 1 170 ? 9.668 7.403 22.981 1.00 91.44 170 ILE A N 1
ATOM 1273 C CA . ILE A 1 170 ? 9.921 5.965 23.167 1.00 91.44 170 ILE A CA 1
ATOM 1274 C C . ILE A 1 170 ? 9.405 5.156 21.967 1.00 91.44 170 ILE A C 1
ATOM 1276 O O . ILE A 1 170 ? 10.112 4.289 21.453 1.00 91.44 170 ILE A O 1
ATOM 1280 N N . ALA A 1 171 ? 8.195 5.458 21.484 1.00 91.62 171 ALA A N 1
ATOM 1281 C CA . ALA A 1 171 ? 7.641 4.803 20.301 1.00 91.62 171 ALA A CA 1
ATOM 1282 C C . ALA A 1 171 ? 8.465 5.144 19.049 1.00 91.62 171 ALA A C 1
ATOM 1284 O O . ALA A 1 171 ? 8.723 4.269 18.224 1.00 91.62 171 ALA A O 1
ATOM 1285 N N . THR A 1 172 ? 8.945 6.386 18.933 1.00 92.75 172 THR A N 1
ATOM 1286 C CA . THR A 1 172 ? 9.836 6.806 17.845 1.00 92.75 172 THR A CA 1
ATOM 1287 C C . THR A 1 172 ? 11.136 6.014 17.869 1.00 92.75 172 THR A C 1
ATOM 1289 O O . THR A 1 172 ? 11.503 5.445 16.845 1.00 92.75 172 THR A O 1
ATOM 1292 N N . LEU A 1 173 ? 11.789 5.883 19.029 1.00 93.50 173 LEU A N 1
ATOM 1293 C CA . LEU A 1 173 ? 12.999 5.070 19.164 1.00 93.50 173 LEU A CA 1
ATOM 1294 C C . LEU A 1 173 ? 12.741 3.606 18.777 1.00 93.50 173 LEU A C 1
ATOM 1296 O O . LEU A 1 173 ? 13.516 3.027 18.021 1.00 93.50 173 LEU A O 1
ATOM 1300 N N . PHE A 1 174 ? 11.630 3.026 19.232 1.00 92.88 174 PHE A N 1
ATOM 1301 C CA . PHE A 1 174 ? 11.253 1.654 18.892 1.00 92.88 174 PHE A CA 1
ATOM 1302 C C . PHE A 1 174 ? 11.066 1.455 17.381 1.00 92.88 174 PHE A C 1
ATOM 1304 O O . PHE A 1 174 ? 11.651 0.542 16.799 1.00 92.88 174 PHE A O 1
ATOM 1311 N N . THR A 1 175 ? 10.312 2.337 16.719 1.00 92.62 175 THR A N 1
ATOM 1312 C CA . THR A 1 175 ? 10.148 2.269 15.257 1.00 92.62 175 THR A CA 1
ATOM 1313 C C . THR A 1 175 ? 11.464 2.498 14.514 1.00 92.62 175 THR A C 1
ATOM 1315 O O . THR A 1 175 ? 11.728 1.808 13.533 1.00 92.62 175 THR A O 1
ATOM 1318 N N . ALA A 1 176 ? 12.325 3.399 14.999 1.00 93.00 176 ALA A N 1
ATOM 1319 C CA . ALA A 1 176 ? 13.632 3.654 14.406 1.00 93.00 176 ALA A CA 1
ATOM 1320 C C . ALA A 1 176 ? 14.537 2.415 14.474 1.00 93.00 176 ALA A C 1
ATOM 1322 O O . ALA A 1 176 ? 15.182 2.092 13.481 1.00 93.00 176 ALA A O 1
ATOM 1323 N N . LEU A 1 177 ? 14.537 1.679 15.591 1.00 93.75 177 LEU A N 1
ATOM 1324 C CA . LEU A 1 177 ? 15.295 0.429 15.725 1.00 93.75 177 LEU A CA 1
ATOM 1325 C C . LEU A 1 177 ? 14.825 -0.643 14.731 1.00 93.75 177 LEU A C 1
ATOM 1327 O O . LEU A 1 177 ? 15.658 -1.291 14.098 1.00 93.75 177 LEU A O 1
ATOM 1331 N N . ILE A 1 178 ? 13.508 -0.793 14.540 1.00 92.12 178 ILE A N 1
ATOM 1332 C CA . ILE A 1 178 ? 12.951 -1.709 13.530 1.00 92.12 178 ILE A CA 1
ATOM 1333 C C . ILE A 1 178 ? 13.386 -1.281 12.124 1.00 92.12 178 ILE A C 1
ATOM 1335 O O . ILE A 1 178 ? 13.868 -2.106 11.348 1.00 92.12 178 ILE A O 1
ATOM 1339 N N . CYS A 1 179 ? 13.269 0.011 11.803 1.00 91.31 179 CYS A N 1
ATOM 1340 C CA . CYS A 1 179 ? 13.688 0.552 10.512 1.00 91.31 179 CYS A CA 1
ATOM 1341 C C . CYS A 1 179 ? 15.183 0.329 10.252 1.00 91.31 179 CYS A C 1
ATOM 1343 O O . CYS A 1 179 ? 15.542 -0.090 9.155 1.00 91.31 179 CYS A O 1
ATOM 1345 N N . ILE A 1 180 ? 16.050 0.553 11.245 1.00 92.00 180 ILE A N 1
ATOM 1346 C CA . ILE A 1 180 ? 17.493 0.295 11.136 1.00 92.00 180 ILE A CA 1
ATOM 1347 C C . ILE A 1 180 ? 17.745 -1.186 10.834 1.00 92.00 180 ILE A C 1
ATOM 1349 O O . ILE A 1 180 ? 18.520 -1.490 9.930 1.00 92.00 180 ILE A O 1
ATOM 1353 N N . GLY A 1 181 ? 17.049 -2.104 11.514 1.00 90.31 181 GLY A N 1
ATOM 1354 C CA . GLY A 1 181 ? 17.128 -3.538 11.222 1.00 90.31 181 GLY A CA 1
ATOM 1355 C C . GLY A 1 181 ? 16.776 -3.864 9.767 1.00 90.31 181 GLY A C 1
ATOM 1356 O O . GLY A 1 181 ? 17.525 -4.570 9.095 1.00 90.31 181 GLY A O 1
ATOM 1357 N N . CYS A 1 182 ? 15.690 -3.287 9.244 1.00 89.19 182 CYS A N 1
ATOM 1358 C CA . CYS A 1 182 ? 15.304 -3.445 7.839 1.00 89.19 182 CYS A CA 1
ATOM 1359 C C . CYS A 1 182 ? 16.333 -2.840 6.869 1.00 89.19 182 CYS A C 1
ATOM 1361 O O . CYS A 1 182 ? 16.611 -3.430 5.831 1.00 89.19 182 CYS A O 1
ATOM 1363 N N . VAL A 1 183 ? 16.927 -1.688 7.194 1.00 89.56 183 VAL A N 1
ATOM 1364 C CA . VAL A 1 183 ? 17.958 -1.051 6.355 1.00 89.56 183 VAL A CA 1
ATOM 1365 C C . VAL A 1 183 ? 19.224 -1.907 6.285 1.00 89.56 183 VAL A C 1
ATOM 1367 O O . VAL A 1 183 ? 19.802 -2.037 5.208 1.00 89.56 183 VAL A O 1
ATOM 1370 N N . VAL A 1 184 ? 19.625 -2.541 7.392 1.00 90.06 184 VAL A N 1
ATOM 1371 C CA . VAL A 1 184 ? 20.807 -3.424 7.444 1.00 90.06 184 VAL A CA 1
ATOM 1372 C C . VAL A 1 184 ? 20.657 -4.651 6.537 1.00 90.06 184 VAL A C 1
ATOM 1374 O O . VAL A 1 184 ? 21.655 -5.116 5.993 1.00 90.06 184 VAL A O 1
ATOM 1377 N N . ILE A 1 185 ? 19.433 -5.143 6.304 1.00 86.31 185 ILE A N 1
ATOM 1378 C CA . ILE A 1 185 ? 19.178 -6.233 5.341 1.00 86.31 185 ILE A CA 1
ATOM 1379 C C . ILE A 1 185 ? 19.599 -5.825 3.916 1.00 86.31 185 ILE A C 1
ATOM 1381 O O . ILE A 1 185 ? 19.997 -6.679 3.126 1.00 86.31 185 ILE A O 1
ATOM 1385 N N . GLY A 1 186 ? 19.534 -4.533 3.572 1.00 80.62 186 GLY A N 1
ATOM 1386 C CA . GLY A 1 186 ? 20.118 -3.980 2.344 1.00 80.62 186 GLY A CA 1
ATOM 1387 C C . GLY A 1 186 ? 19.477 -4.436 1.028 1.00 80.62 186 GLY A C 1
ATOM 1388 O O . GLY A 1 186 ? 19.966 -4.068 -0.038 1.00 80.62 186 GLY A O 1
ATOM 1389 N N . ASN A 1 187 ? 18.387 -5.212 1.074 1.00 81.69 187 ASN A N 1
ATOM 1390 C CA . ASN A 1 187 ? 17.699 -5.720 -0.108 1.00 81.69 187 ASN A CA 1
ATOM 1391 C C . ASN A 1 187 ? 16.194 -5.410 -0.069 1.00 8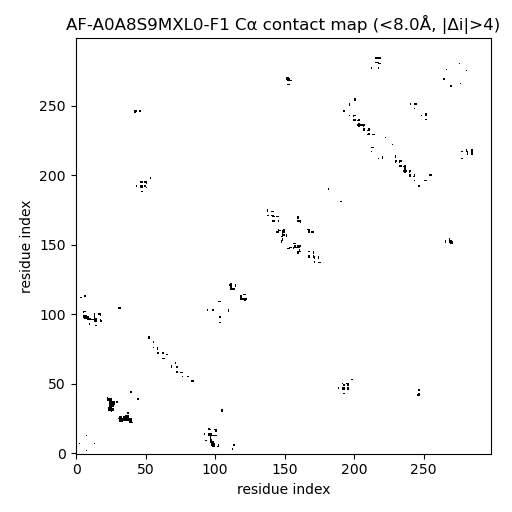1.69 187 ASN A C 1
ATOM 1393 O O . ASN A 1 187 ? 15.422 -6.040 0.657 1.00 81.69 187 ASN A O 1
ATOM 1397 N N . LEU A 1 188 ? 15.779 -4.444 -0.894 1.00 82.00 188 LEU A N 1
ATOM 1398 C CA . LEU A 1 188 ? 14.386 -4.010 -1.019 1.00 82.00 188 LEU A CA 1
ATOM 1399 C C . LEU A 1 188 ? 13.475 -5.135 -1.526 1.00 82.00 188 LEU A C 1
ATOM 1401 O O . LEU A 1 188 ? 12.331 -5.237 -1.079 1.00 82.00 188 LEU A O 1
ATOM 1405 N N . ASP A 1 189 ? 13.992 -6.009 -2.386 1.00 83.81 189 ASP A N 1
ATOM 1406 C CA . ASP A 1 189 ? 13.240 -7.086 -3.029 1.00 83.81 189 ASP A CA 1
ATOM 1407 C C . ASP A 1 189 ? 12.770 -8.143 -2.008 1.00 83.81 189 ASP A C 1
ATOM 1409 O O . ASP A 1 189 ? 11.732 -8.772 -2.197 1.00 83.81 189 ASP A O 1
ATOM 1413 N N . LEU A 1 190 ? 13.471 -8.280 -0.874 1.00 82.12 190 LEU A N 1
ATOM 1414 C CA . LEU A 1 190 ? 13.083 -9.163 0.237 1.00 82.12 190 LEU A CA 1
ATOM 1415 C C . LEU A 1 190 ? 12.123 -8.492 1.232 1.00 82.12 190 LEU A C 1
ATOM 1417 O O . LEU A 1 190 ? 11.240 -9.135 1.806 1.00 82.12 190 LEU A O 1
ATOM 1421 N N . ILE A 1 191 ? 12.285 -7.186 1.451 1.00 86.94 191 ILE A N 1
ATOM 1422 C CA . ILE A 1 191 ? 11.484 -6.426 2.423 1.00 86.94 191 ILE A CA 1
ATOM 1423 C C . ILE A 1 191 ? 10.080 -6.158 1.869 1.00 86.94 191 ILE A C 1
ATOM 1425 O O . ILE A 1 191 ? 9.089 -6.233 2.597 1.00 86.94 191 ILE A O 1
ATOM 1429 N N . THR A 1 192 ? 9.984 -5.881 0.571 1.00 88.12 192 THR A N 1
ATOM 1430 C CA . THR A 1 192 ? 8.756 -5.422 -0.093 1.00 88.12 192 THR A CA 1
ATOM 1431 C C . THR A 1 192 ? 7.603 -6.431 0.017 1.00 88.12 192 THR A C 1
ATOM 1433 O O . THR A 1 192 ? 6.542 -6.036 0.508 1.00 88.12 192 THR A O 1
ATOM 1436 N N . PRO A 1 193 ? 7.777 -7.736 -0.291 1.00 87.06 193 PRO A N 1
ATOM 1437 C CA . PRO A 1 193 ? 6.711 -8.725 -0.106 1.00 87.06 193 PRO A CA 1
ATOM 1438 C C . PRO A 1 193 ? 6.270 -8.873 1.357 1.00 87.06 193 PRO A C 1
ATOM 1440 O O . PRO A 1 193 ? 5.093 -9.096 1.635 1.00 87.06 193 PRO A O 1
ATOM 1443 N N . THR A 1 194 ? 7.191 -8.695 2.307 1.00 88.38 194 THR A N 1
ATOM 1444 C CA . THR A 1 194 ? 6.877 -8.748 3.743 1.00 88.38 194 THR A CA 1
ATOM 1445 C C . THR A 1 194 ? 5.972 -7.582 4.149 1.00 88.38 194 THR A C 1
ATOM 1447 O O . THR A 1 194 ? 4.974 -7.770 4.843 1.00 88.38 194 THR A O 1
ATOM 1450 N N . VAL A 1 195 ? 6.267 -6.371 3.670 1.00 91.00 195 VAL A N 1
ATOM 1451 C CA . VAL A 1 195 ? 5.430 -5.181 3.901 1.00 91.00 195 VAL A CA 1
ATOM 1452 C C . VAL A 1 195 ? 4.049 -5.342 3.258 1.00 91.00 195 VAL A C 1
ATOM 1454 O O . VAL A 1 195 ? 3.037 -5.022 3.886 1.00 91.00 195 VAL A O 1
ATOM 1457 N N . THR A 1 196 ? 3.988 -5.901 2.048 1.00 93.19 196 THR A N 1
ATOM 1458 C CA . THR A 1 196 ? 2.736 -6.237 1.354 1.00 93.19 196 THR A CA 1
ATOM 1459 C C . THR A 1 196 ? 1.811 -7.097 2.211 1.00 93.19 196 THR A C 1
ATOM 1461 O O . THR A 1 196 ? 0.620 -6.798 2.310 1.00 93.19 196 THR A O 1
ATOM 1464 N N . MET A 1 197 ? 2.349 -8.114 2.892 1.00 92.31 197 MET A N 1
ATOM 1465 C CA . MET A 1 197 ? 1.561 -8.984 3.772 1.00 92.31 197 MET A CA 1
ATOM 1466 C C . MET A 1 197 ? 0.900 -8.225 4.920 1.00 92.31 197 MET A C 1
ATOM 1468 O O . MET A 1 197 ? -0.276 -8.449 5.206 1.00 92.31 197 MET A O 1
ATOM 1472 N N . PHE A 1 198 ? 1.624 -7.305 5.562 1.00 92.38 198 PHE A N 1
ATOM 1473 C CA . PHE A 1 198 ? 1.070 -6.503 6.654 1.00 92.38 198 PHE A CA 1
ATOM 1474 C C . PHE A 1 198 ? -0.038 -5.555 6.175 1.00 92.38 198 PHE A C 1
ATOM 1476 O O . PHE A 1 198 ? -1.068 -5.430 6.842 1.00 92.38 198 PHE A O 1
ATOM 1483 N N . TYR A 1 199 ? 0.124 -4.929 5.004 1.00 93.25 199 TYR A N 1
ATOM 1484 C CA . TYR A 1 199 ? -0.926 -4.084 4.425 1.00 93.25 199 TYR A CA 1
ATOM 1485 C C . TYR A 1 199 ? -2.163 -4.885 4.018 1.00 93.25 199 TYR A C 1
ATOM 1487 O O . TYR A 1 199 ? -3.279 -4.473 4.333 1.00 93.25 199 TYR A O 1
ATOM 1495 N N . LEU A 1 200 ? -1.983 -6.039 3.368 1.00 94.62 200 LEU A N 1
ATOM 1496 C CA . LEU A 1 200 ? -3.090 -6.919 2.991 1.00 94.62 200 LEU A CA 1
ATOM 1497 C C . LEU A 1 200 ? -3.855 -7.432 4.213 1.00 94.62 200 LEU A C 1
ATOM 1499 O O . LEU A 1 200 ? -5.085 -7.443 4.192 1.00 94.62 200 LEU A O 1
ATOM 1503 N N . LEU A 1 201 ? -3.151 -7.784 5.294 1.00 93.94 201 LEU A N 1
ATOM 1504 C CA . LEU A 1 201 ? -3.777 -8.174 6.556 1.00 93.94 201 LEU A CA 1
ATOM 1505 C C . LEU A 1 201 ? -4.624 -7.032 7.133 1.00 93.94 201 LEU A C 1
ATOM 1507 O O . LEU A 1 201 ? -5.763 -7.255 7.541 1.00 93.94 201 LEU A O 1
ATOM 1511 N N . CYS A 1 202 ? -4.096 -5.805 7.133 1.00 93.31 202 CYS A N 1
ATOM 1512 C CA . CYS A 1 202 ? -4.818 -4.622 7.600 1.00 93.31 202 CYS A CA 1
ATOM 1513 C C . CYS A 1 202 ? -6.080 -4.358 6.761 1.00 93.31 202 CYS A C 1
ATOM 1515 O O . CYS A 1 202 ? -7.173 -4.202 7.308 1.00 93.31 202 CYS A O 1
ATOM 1517 N N . TYR A 1 203 ? -5.964 -4.380 5.430 1.00 95.00 203 TYR A N 1
ATOM 1518 C CA . TYR A 1 203 ? -7.099 -4.178 4.525 1.00 95.00 203 TYR A CA 1
ATOM 1519 C C . TYR A 1 203 ? -8.138 -5.294 4.643 1.00 95.00 203 TYR A C 1
ATOM 1521 O O . TYR A 1 203 ? -9.335 -5.009 4.681 1.00 95.00 203 TYR A O 1
ATOM 1529 N N . SER A 1 204 ? -7.697 -6.545 4.789 1.00 95.12 204 SER A N 1
ATOM 1530 C CA . SER A 1 204 ? -8.578 -7.672 5.090 1.00 95.12 204 SER A CA 1
ATOM 1531 C C . SER A 1 204 ? -9.317 -7.462 6.411 1.00 95.12 204 SER A C 1
ATOM 1533 O O . SER A 1 204 ? -10.525 -7.669 6.464 1.00 95.12 204 SER A O 1
ATOM 1535 N N . GLY A 1 205 ? -8.622 -7.031 7.467 1.00 93.38 205 GLY A N 1
ATOM 1536 C CA . GLY A 1 205 ? -9.213 -6.780 8.782 1.00 93.38 205 GLY A CA 1
ATOM 1537 C C . GLY A 1 205 ? -10.278 -5.683 8.752 1.00 93.38 205 GLY A C 1
ATOM 1538 O O . GLY A 1 205 ? -11.370 -5.874 9.290 1.00 93.38 205 GLY A O 1
ATOM 1539 N N . VAL A 1 206 ? -10.006 -4.566 8.071 1.00 93.31 206 VAL A N 1
ATOM 1540 C CA . VAL A 1 206 ? -10.974 -3.467 7.907 1.00 93.31 206 VAL A CA 1
ATOM 1541 C C . VAL A 1 206 ? -12.188 -3.920 7.095 1.00 93.31 206 VAL A C 1
ATOM 1543 O O . VAL A 1 206 ? -13.322 -3.727 7.531 1.00 93.31 206 VAL A O 1
ATOM 1546 N N . ASN A 1 207 ? -11.970 -4.575 5.954 1.00 95.44 207 ASN A N 1
ATOM 1547 C CA . ASN A 1 207 ? -13.052 -5.063 5.099 1.00 95.44 207 ASN A CA 1
ATOM 1548 C C . ASN A 1 207 ? -13.919 -6.115 5.806 1.00 95.44 207 ASN A C 1
ATOM 1550 O O . ASN A 1 207 ? -15.147 -6.042 5.748 1.00 95.44 207 ASN A O 1
ATOM 1554 N N . LEU A 1 208 ? -13.295 -7.053 6.524 1.00 93.19 208 LEU A N 1
ATOM 1555 C CA . LEU A 1 208 ? -14.003 -8.067 7.299 1.00 93.19 208 LEU A CA 1
ATOM 1556 C C . LEU A 1 208 ? -14.804 -7.435 8.443 1.00 93.19 208 LEU A C 1
ATOM 1558 O O . LEU A 1 208 ? -15.941 -7.831 8.676 1.00 93.19 208 LEU A O 1
ATOM 1562 N N . SER A 1 209 ? -14.250 -6.424 9.117 1.00 90.88 209 SER A N 1
ATOM 1563 C CA . SER A 1 209 ? -14.954 -5.700 10.181 1.00 90.88 209 SER A CA 1
ATOM 1564 C C . SER A 1 209 ? -16.201 -4.993 9.648 1.00 90.88 209 SER A C 1
ATOM 1566 O O . SER A 1 209 ? -17.276 -5.171 10.211 1.00 90.88 209 SER A O 1
ATOM 1568 N N . CYS A 1 210 ? -16.099 -4.262 8.532 1.00 91.75 210 CYS A N 1
ATOM 1569 C CA . CYS A 1 210 ? -17.254 -3.617 7.893 1.00 91.75 210 CYS A CA 1
ATOM 1570 C C . CYS A 1 210 ? -18.330 -4.636 7.487 1.00 91.75 210 CYS A C 1
ATOM 1572 O O . CYS A 1 210 ? -19.507 -4.435 7.772 1.00 91.75 210 CYS A O 1
ATOM 1574 N N . PHE A 1 211 ? -17.921 -5.753 6.878 1.00 93.44 211 PHE A N 1
ATOM 1575 C CA . PHE A 1 211 ? -18.825 -6.839 6.494 1.00 93.44 211 PHE A CA 1
ATOM 1576 C C . PHE A 1 211 ? -19.562 -7.445 7.696 1.00 93.44 211 PHE A C 1
ATOM 1578 O O . PHE A 1 211 ? -20.778 -7.631 7.649 1.00 93.44 211 PHE A O 1
ATOM 1585 N N . LEU A 1 212 ? -18.840 -7.736 8.783 1.00 88.31 212 LEU A N 1
ATOM 1586 C CA . LEU A 1 212 ? -19.433 -8.291 9.997 1.00 88.31 212 LEU A CA 1
ATOM 1587 C C . LEU A 1 212 ? -20.384 -7.293 10.661 1.00 88.31 212 LEU A C 1
ATOM 1589 O O . LEU A 1 212 ? -21.457 -7.691 11.099 1.00 88.31 212 LEU A O 1
ATOM 1593 N N . LEU A 1 213 ? -20.030 -6.008 10.714 1.00 87.50 213 LEU A N 1
ATOM 1594 C CA . LEU A 1 213 ? -20.889 -4.971 11.293 1.00 87.50 213 LEU A CA 1
ATOM 1595 C C . LEU A 1 213 ? -22.195 -4.783 10.507 1.00 87.50 213 LEU A C 1
ATOM 1597 O O . LEU A 1 213 ? -23.237 -4.587 11.134 1.00 87.50 213 LEU A O 1
ATOM 1601 N N . ASP A 1 214 ? -22.149 -4.886 9.173 1.00 87.25 214 ASP A N 1
ATOM 1602 C CA . ASP A 1 214 ? -23.344 -4.871 8.319 1.00 87.25 214 ASP A CA 1
ATOM 1603 C C . ASP A 1 214 ? -24.228 -6.103 8.559 1.00 87.25 214 ASP A C 1
ATOM 1605 O O . ASP A 1 214 ? -25.427 -5.966 8.771 1.00 87.25 214 ASP A O 1
ATOM 1609 N N . ILE A 1 215 ? -23.654 -7.312 8.552 1.00 87.50 215 ILE A N 1
ATOM 1610 C CA . ILE A 1 215 ? -24.431 -8.557 8.704 1.00 87.50 215 ILE A CA 1
ATOM 1611 C C . ILE A 1 215 ? -25.022 -8.711 10.104 1.00 87.50 215 ILE A C 1
ATOM 1613 O O . ILE A 1 215 ? -26.117 -9.249 10.263 1.00 87.50 215 ILE A O 1
ATOM 1617 N N . LEU A 1 216 ? -24.289 -8.275 11.126 1.00 82.69 216 LEU A N 1
ATOM 1618 C CA . LEU A 1 216 ? -24.724 -8.361 12.518 1.00 82.69 216 LEU A CA 1
ATOM 1619 C C . LEU A 1 216 ? -25.656 -7.208 12.914 1.00 82.69 216 LEU A C 1
ATOM 1621 O O . LEU A 1 216 ? -26.102 -7.167 14.062 1.00 82.69 216 LEU A O 1
ATOM 1625 N N . ASP A 1 217 ? -25.945 -6.283 11.990 1.00 78.94 217 ASP A N 1
ATOM 1626 C CA . ASP A 1 217 ? -26.780 -5.103 12.207 1.00 78.94 217 ASP A CA 1
ATOM 1627 C C . ASP A 1 217 ? -26.381 -4.341 13.483 1.00 78.94 217 ASP A C 1
ATOM 1629 O O . ASP A 1 217 ? -27.211 -4.030 14.339 1.00 78.94 217 ASP A O 1
ATOM 1633 N N . ALA A 1 218 ? -25.086 -4.068 13.666 1.00 76.06 218 ALA A N 1
ATOM 1634 C CA . ALA A 1 218 ? -24.597 -3.456 14.901 1.00 76.06 218 ALA A CA 1
ATOM 1635 C C . ALA A 1 218 ? -25.282 -2.087 15.168 1.00 76.06 218 ALA A C 1
ATOM 1637 O O . ALA A 1 218 ? -25.358 -1.257 14.264 1.00 76.06 218 ALA A O 1
ATOM 1638 N N . PRO A 1 219 ? -25.758 -1.785 16.399 1.00 71.44 219 PRO A N 1
ATOM 1639 C CA . PRO A 1 219 ? -26.565 -0.583 16.675 1.00 71.44 219 PRO A CA 1
ATOM 1640 C C . PRO A 1 219 ? -25.904 0.757 16.304 1.00 71.44 219 PRO A C 1
ATOM 1642 O O . PRO A 1 219 ? -26.594 1.706 15.920 1.00 71.44 219 PRO A O 1
ATOM 1645 N N . SER A 1 220 ? -24.578 0.835 16.443 1.00 79.44 220 SER A N 1
ATOM 1646 C CA . SER A 1 220 ? -23.756 2.010 16.137 1.00 79.44 220 SER A CA 1
ATOM 1647 C C . SER A 1 220 ? -23.395 2.132 14.653 1.00 79.44 220 SER A C 1
ATOM 1649 O O . SER A 1 220 ? -22.951 3.195 14.218 1.00 79.44 220 SER A O 1
ATOM 1651 N N . TRP A 1 221 ? -23.590 1.075 13.861 1.00 83.31 221 TRP A N 1
ATOM 1652 C CA . TRP A 1 221 ? -23.167 1.019 12.470 1.00 83.31 221 TRP A CA 1
ATOM 1653 C C . TRP A 1 221 ? -24.283 1.493 11.534 1.00 83.31 221 TRP A C 1
ATOM 1655 O O . TRP A 1 221 ? -25.319 0.850 11.380 1.00 83.31 221 TRP A O 1
ATOM 1665 N N . ARG A 1 222 ? -24.093 2.673 10.930 1.00 86.75 222 ARG A N 1
ATOM 1666 C CA . ARG A 1 222 ? -25.041 3.291 9.983 1.00 86.75 222 ARG A CA 1
ATOM 1667 C C . ARG A 1 222 ? -24.288 3.962 8.828 1.00 86.75 222 ARG A C 1
ATOM 1669 O O . ARG A 1 222 ? -24.162 5.191 8.819 1.00 86.75 222 ARG A O 1
ATOM 1676 N N . PRO A 1 223 ? -23.741 3.192 7.872 1.00 86.38 223 PRO A N 1
ATOM 1677 C CA . PRO A 1 223 ? -22.982 3.744 6.757 1.00 86.38 223 PRO A CA 1
ATOM 1678 C C . PRO A 1 223 ? -23.878 4.659 5.911 1.00 86.38 223 PRO A C 1
ATOM 1680 O O . PRO A 1 223 ? -24.893 4.238 5.365 1.00 86.38 223 PRO A O 1
ATOM 1683 N N . ARG A 1 224 ? -23.515 5.944 5.813 1.00 85.69 224 ARG A N 1
ATOM 1684 C CA . ARG A 1 224 ? -24.289 6.959 5.063 1.00 85.69 224 ARG A CA 1
ATOM 1685 C C . ARG A 1 224 ? -23.851 7.102 3.603 1.00 85.69 224 ARG A C 1
ATOM 1687 O O . ARG A 1 224 ? -24.443 7.880 2.859 1.00 85.69 224 ARG A O 1
ATOM 1694 N N . TRP A 1 225 ? -22.787 6.408 3.200 1.00 87.38 225 TRP A N 1
ATOM 1695 C CA . TRP A 1 225 ? -22.240 6.511 1.851 1.00 87.38 225 TRP A CA 1
ATOM 1696 C C . TRP A 1 225 ? -23.104 5.748 0.843 1.00 87.38 225 TRP A C 1
ATOM 1698 O O . TRP A 1 225 ? -23.395 4.572 1.032 1.00 87.38 225 TRP A O 1
ATOM 1708 N N . LYS A 1 226 ? -23.478 6.410 -0.259 1.00 86.56 226 LYS A N 1
ATOM 1709 C CA . LYS A 1 226 ? -24.445 5.897 -1.248 1.00 86.56 226 LYS A CA 1
ATOM 1710 C C . LYS A 1 226 ? -24.039 4.567 -1.898 1.00 86.56 226 LYS A C 1
ATOM 1712 O O . LYS A 1 226 ? -24.911 3.782 -2.243 1.00 86.56 226 LYS A O 1
ATOM 1717 N N . TYR A 1 227 ? -22.741 4.338 -2.097 1.00 88.81 227 TYR A N 1
ATOM 1718 C CA . TYR A 1 227 ? -22.219 3.151 -2.793 1.00 88.81 227 TYR A CA 1
ATOM 1719 C C . TYR A 1 227 ? -21.711 2.063 -1.841 1.00 88.81 227 TYR A C 1
ATOM 1721 O O . TYR A 1 227 ? -20.988 1.164 -2.259 1.00 88.81 227 TYR A O 1
ATOM 1729 N N . HIS A 1 228 ? -22.039 2.164 -0.553 1.00 90.06 228 HIS A N 1
ATOM 1730 C CA . HIS A 1 228 ? -21.703 1.134 0.420 1.00 90.06 228 HIS A CA 1
ATOM 1731 C C . HIS A 1 228 ? -22.634 -0.073 0.264 1.00 90.06 228 HIS A C 1
ATOM 1733 O O . HIS A 1 228 ? -23.853 0.083 0.231 1.00 90.06 228 HIS A O 1
ATOM 1739 N N . HIS A 1 229 ? -22.063 -1.275 0.190 1.00 92.50 229 HIS A N 1
ATOM 1740 C CA . HIS A 1 229 ? -22.810 -2.529 0.218 1.00 92.50 229 HIS A CA 1
ATOM 1741 C C . HIS A 1 229 ? -21.946 -3.625 0.851 1.00 92.50 229 HIS A C 1
ATOM 1743 O O . HIS A 1 229 ? -20.763 -3.740 0.523 1.00 92.50 229 HIS A O 1
ATOM 1749 N N . TRP A 1 230 ? -22.540 -4.464 1.705 1.00 91.69 230 TRP A N 1
ATOM 1750 C CA . TRP A 1 230 ? -21.832 -5.505 2.465 1.00 91.69 230 TRP A CA 1
ATOM 1751 C C . TRP A 1 230 ? -21.023 -6.458 1.570 1.00 91.69 230 TRP A C 1
ATOM 1753 O O . TRP A 1 230 ? -19.936 -6.905 1.940 1.00 91.69 230 TRP A O 1
ATOM 1763 N N . SER A 1 231 ? -21.520 -6.747 0.360 1.00 94.31 231 SER A N 1
ATOM 1764 C CA . SER A 1 231 ? -20.846 -7.655 -0.577 1.00 94.31 231 SER A CA 1
ATOM 1765 C C . SER A 1 231 ? -19.515 -7.098 -1.085 1.00 94.31 231 SER A C 1
ATOM 1767 O O . SER A 1 231 ? -18.590 -7.875 -1.302 1.00 94.31 231 SER A O 1
ATOM 1769 N N . LEU A 1 232 ? -19.379 -5.774 -1.228 1.00 94.31 232 LEU A N 1
ATOM 1770 C CA . LEU A 1 232 ? -18.120 -5.146 -1.641 1.00 94.31 232 LEU A CA 1
ATOM 1771 C C . LEU A 1 232 ? -17.047 -5.332 -0.565 1.00 94.31 232 LEU A C 1
ATOM 1773 O O . LEU A 1 232 ? -15.908 -5.664 -0.885 1.00 94.31 232 LEU A O 1
ATOM 1777 N N . SER A 1 233 ? -17.422 -5.188 0.708 1.00 94.31 233 SER A N 1
ATOM 1778 C CA . SER A 1 233 ? -16.530 -5.446 1.841 1.00 94.31 233 SER A CA 1
ATOM 1779 C C . SER A 1 233 ? -16.148 -6.925 1.938 1.00 94.31 233 SER A C 1
ATOM 1781 O O . SER A 1 233 ? -14.975 -7.237 2.128 1.00 94.31 233 SER A O 1
ATOM 1783 N N . PHE A 1 234 ? -17.090 -7.849 1.719 1.00 95.38 234 PHE A N 1
ATOM 1784 C CA . PHE A 1 234 ? -16.784 -9.283 1.679 1.00 95.38 234 PHE A CA 1
ATOM 1785 C C . PHE A 1 234 ? -15.802 -9.641 0.560 1.00 95.38 234 PHE A C 1
ATOM 1787 O O . PHE A 1 234 ? -14.784 -10.287 0.807 1.00 95.38 234 PHE A O 1
ATOM 1794 N N . VAL A 1 235 ? -16.084 -9.192 -0.667 1.00 97.12 235 VAL A N 1
ATOM 1795 C CA . VAL A 1 235 ? -15.225 -9.439 -1.832 1.00 97.12 235 VAL A CA 1
ATOM 1796 C C . VAL A 1 235 ? -13.845 -8.827 -1.613 1.00 97.12 235 VAL A C 1
ATOM 1798 O O . VAL A 1 235 ? -12.845 -9.482 -1.888 1.00 97.12 235 VAL A O 1
ATOM 1801 N N . GLY A 1 236 ? -13.768 -7.616 -1.054 1.00 95.94 236 GLY A N 1
ATOM 1802 C CA . GLY A 1 236 ? -12.500 -6.981 -0.698 1.00 95.94 236 GLY A CA 1
ATOM 1803 C C . GLY A 1 236 ? -11.687 -7.800 0.307 1.00 95.94 236 GLY A C 1
ATOM 1804 O O . GLY A 1 236 ? -10.499 -8.025 0.087 1.00 95.94 236 GLY A O 1
ATOM 1805 N N . ALA A 1 237 ? -12.314 -8.295 1.379 1.00 95.69 237 ALA A N 1
ATOM 1806 C CA . ALA A 1 237 ? -11.645 -9.154 2.359 1.00 95.69 237 ALA A CA 1
ATOM 1807 C C . ALA A 1 237 ? -11.162 -10.473 1.730 1.00 95.69 237 ALA A C 1
ATOM 1809 O O . ALA A 1 237 ? -10.006 -10.857 1.909 1.00 95.69 237 ALA A O 1
ATOM 1810 N N . ALA A 1 238 ? -12.018 -11.135 0.945 1.00 96.00 238 ALA A N 1
ATOM 1811 C CA . ALA A 1 238 ? -11.682 -12.380 0.264 1.00 96.00 238 ALA A CA 1
ATOM 1812 C C . ALA A 1 238 ? -10.514 -12.197 -0.719 1.00 96.00 238 ALA A C 1
ATOM 1814 O O . ALA A 1 238 ? -9.575 -12.988 -0.702 1.00 96.00 238 ALA A O 1
ATOM 1815 N N . LEU A 1 239 ? -10.526 -11.129 -1.524 1.00 96.06 239 LEU A N 1
ATOM 1816 C CA . LEU A 1 239 ? -9.438 -10.811 -2.451 1.00 96.06 239 LEU A CA 1
ATOM 1817 C C . LEU A 1 239 ? -8.120 -10.555 -1.718 1.00 96.06 239 LEU A C 1
ATOM 1819 O O . LEU A 1 239 ? -7.090 -11.070 -2.148 1.00 96.06 239 LEU A O 1
ATOM 1823 N N . CYS A 1 240 ? -8.138 -9.821 -0.600 1.00 95.50 240 CYS A N 1
ATOM 1824 C CA . CYS A 1 240 ? -6.933 -9.611 0.200 1.00 95.50 240 CYS A CA 1
ATOM 1825 C C . CYS A 1 240 ? -6.342 -10.943 0.685 1.00 95.50 240 CYS A C 1
ATOM 1827 O O . CYS A 1 240 ? -5.154 -11.181 0.489 1.00 95.50 240 CYS A O 1
ATOM 1829 N N . ILE A 1 241 ? -7.168 -11.832 1.248 1.00 94.44 241 ILE A N 1
ATOM 1830 C CA . ILE A 1 241 ? -6.722 -13.143 1.745 1.00 94.44 241 ILE A CA 1
ATOM 1831 C C . ILE A 1 241 ? -6.193 -14.018 0.601 1.00 94.44 241 ILE A C 1
ATOM 1833 O O . ILE A 1 241 ? -5.134 -14.628 0.739 1.00 94.44 241 ILE A O 1
ATOM 1837 N N . VAL A 1 242 ? -6.884 -14.058 -0.542 1.00 95.00 242 VAL A N 1
ATOM 1838 C CA . VAL A 1 242 ? -6.438 -14.824 -1.717 1.00 95.00 242 VAL A CA 1
ATOM 1839 C C . VAL A 1 242 ? -5.072 -14.333 -2.195 1.00 95.00 242 VAL A C 1
ATOM 1841 O O . VAL A 1 242 ? -4.179 -15.151 -2.401 1.00 95.00 242 VAL A O 1
ATOM 1844 N N . ILE A 1 243 ? -4.868 -13.017 -2.314 1.00 93.94 243 ILE A N 1
ATOM 1845 C CA . ILE A 1 243 ? -3.573 -12.453 -2.726 1.00 93.94 243 ILE A CA 1
ATOM 1846 C C . ILE A 1 243 ? -2.477 -12.787 -1.704 1.00 93.94 243 ILE A C 1
ATOM 1848 O O . ILE A 1 243 ? -1.370 -13.141 -2.107 1.00 93.94 243 ILE A O 1
ATOM 1852 N N . MET A 1 244 ? -2.772 -12.749 -0.400 1.00 94.50 244 MET A N 1
ATOM 1853 C CA . MET A 1 244 ? -1.810 -13.170 0.627 1.00 94.50 244 MET A CA 1
ATOM 1854 C C . MET A 1 244 ? -1.371 -14.628 0.425 1.00 94.50 244 MET A C 1
ATOM 1856 O O . MET A 1 244 ? -0.171 -14.904 0.390 1.00 94.50 244 MET A O 1
ATOM 1860 N N . PHE A 1 245 ? -2.315 -15.551 0.200 1.00 94.19 245 PHE A N 1
ATOM 1861 C CA . PHE A 1 245 ? -1.995 -16.957 -0.077 1.00 94.19 245 PHE A CA 1
ATOM 1862 C C . PHE A 1 245 ? -1.204 -17.153 -1.374 1.00 94.19 245 PHE A C 1
ATOM 1864 O O . PHE A 1 245 ? -0.335 -18.024 -1.414 1.00 94.19 245 PHE A O 1
ATOM 1871 N N . LEU A 1 246 ? -1.477 -16.353 -2.413 1.00 92.31 246 LEU A N 1
ATOM 1872 C CA . LEU A 1 246 ? -0.742 -16.409 -3.679 1.00 92.31 246 LEU A CA 1
ATOM 1873 C C . LEU A 1 246 ? 0.722 -15.991 -3.519 1.00 92.31 246 LEU A C 1
ATOM 1875 O O . LEU A 1 246 ? 1.588 -16.612 -4.130 1.00 92.31 246 LEU A O 1
ATOM 1879 N N . ILE A 1 247 ? 0.997 -14.964 -2.709 1.00 90.94 247 ILE A N 1
ATOM 1880 C CA . ILE A 1 247 ? 2.365 -14.489 -2.473 1.00 90.94 247 ILE A CA 1
ATOM 1881 C C . ILE A 1 247 ? 3.104 -15.432 -1.510 1.00 90.94 247 ILE A C 1
ATOM 1883 O O . ILE A 1 247 ? 4.229 -15.836 -1.780 1.00 90.94 247 ILE A O 1
ATOM 1887 N N . SER A 1 248 ? 2.505 -15.788 -0.368 1.00 90.06 248 SER A N 1
ATOM 1888 C CA . SER A 1 248 ? 3.113 -16.722 0.587 1.00 90.06 248 SER A CA 1
ATOM 1889 C C . SER A 1 248 ? 2.082 -17.322 1.535 1.00 90.06 248 SER A C 1
ATOM 1891 O O . SER A 1 248 ? 1.549 -16.661 2.432 1.00 90.06 248 SER A O 1
ATOM 1893 N N . TRP A 1 249 ? 1.856 -18.626 1.398 1.00 92.25 249 TRP A N 1
ATOM 1894 C CA . TRP A 1 249 ? 0.954 -19.365 2.277 1.00 92.25 249 TRP A CA 1
ATOM 1895 C C . TRP A 1 249 ? 1.457 -19.409 3.730 1.00 92.25 249 TRP A C 1
ATOM 1897 O O . TRP A 1 249 ? 0.659 -19.281 4.658 1.00 92.25 249 TRP A O 1
ATOM 1907 N N . SER A 1 250 ? 2.771 -19.551 3.942 1.00 90.94 250 SER A N 1
ATOM 1908 C CA . SER A 1 250 ? 3.354 -19.703 5.280 1.00 90.94 250 SER A CA 1
ATOM 1909 C C . SER A 1 250 ? 3.206 -18.419 6.089 1.00 90.94 250 SER A C 1
ATOM 1911 O O . SER A 1 250 ? 2.725 -18.450 7.223 1.00 90.94 250 SER A O 1
ATOM 1913 N N . PHE A 1 251 ? 3.526 -17.277 5.476 1.00 88.62 251 PHE A N 1
ATOM 1914 C CA . PHE A 1 251 ? 3.361 -15.970 6.105 1.00 88.62 251 PHE A CA 1
ATOM 1915 C C . PHE A 1 251 ? 1.887 -15.682 6.408 1.00 88.62 251 PHE A C 1
ATOM 1917 O O . PHE A 1 251 ? 1.564 -15.172 7.478 1.00 88.62 251 PHE A O 1
ATOM 1924 N N . THR A 1 252 ? 0.985 -16.075 5.505 1.00 91.81 252 THR A N 1
ATOM 1925 C CA . THR A 1 252 ? -0.463 -15.897 5.675 1.00 91.81 252 THR A CA 1
ATOM 1926 C C . THR A 1 252 ? -0.994 -16.636 6.900 1.00 91.81 252 THR A C 1
ATOM 1928 O O . THR A 1 252 ? -1.691 -16.042 7.722 1.00 91.81 252 THR A O 1
ATOM 1931 N N . VAL A 1 253 ? -0.633 -17.912 7.069 1.00 93.44 253 VAL A N 1
ATOM 1932 C CA . VAL A 1 253 ? -1.075 -18.714 8.221 1.00 93.44 253 VAL A CA 1
ATOM 1933 C C . VAL A 1 253 ? -0.564 -18.114 9.532 1.00 93.44 253 VAL A C 1
ATOM 1935 O O . VAL A 1 253 ? -1.340 -17.957 10.476 1.00 93.44 253 VAL A O 1
ATOM 1938 N N . VAL A 1 254 ? 0.712 -17.718 9.583 1.00 93.12 254 VAL A N 1
ATOM 1939 C CA . VAL A 1 254 ? 1.309 -17.085 10.770 1.00 93.12 254 VAL A CA 1
ATOM 1940 C C . VAL A 1 254 ? 0.631 -15.749 11.086 1.00 93.12 254 VAL A C 1
ATOM 1942 O O . VAL A 1 254 ? 0.281 -15.494 12.237 1.00 93.12 254 VAL A O 1
ATOM 1945 N N . ALA A 1 255 ? 0.392 -14.913 10.075 1.00 90.38 255 ALA A N 1
ATOM 1946 C CA . ALA A 1 255 ? -0.243 -13.610 10.231 1.00 90.38 255 ALA A CA 1
ATOM 1947 C C . ALA A 1 255 ? -1.690 -13.722 10.738 1.00 90.38 255 ALA A C 1
ATOM 1949 O O . ALA A 1 255 ? -2.070 -13.020 11.675 1.00 90.38 255 ALA A O 1
ATOM 1950 N N . ILE A 1 256 ? -2.487 -14.634 10.171 1.00 90.56 256 ILE A N 1
ATOM 1951 C CA . ILE A 1 256 ? -3.869 -14.881 10.611 1.00 90.56 256 ILE A CA 1
ATOM 1952 C C . ILE A 1 256 ? -3.892 -15.446 12.036 1.00 90.56 256 ILE A C 1
ATOM 1954 O O . ILE A 1 256 ? -4.725 -15.030 12.847 1.00 90.56 256 ILE A O 1
ATOM 1958 N N . ALA A 1 257 ? -2.972 -16.357 12.370 1.00 92.38 257 ALA A N 1
ATOM 1959 C CA . ALA A 1 257 ? -2.849 -16.896 13.721 1.00 92.38 257 ALA A CA 1
ATOM 1960 C C . ALA A 1 257 ? -2.507 -15.794 14.736 1.00 92.38 257 ALA A C 1
ATOM 1962 O O . ALA A 1 257 ? -3.157 -15.698 15.779 1.00 92.38 257 ALA A O 1
ATOM 1963 N N . LEU A 1 258 ? -1.550 -14.920 14.409 1.00 90.31 258 LEU A N 1
ATOM 1964 C CA . LEU A 1 258 ? -1.167 -13.788 15.250 1.00 90.31 258 LEU A CA 1
ATOM 1965 C C . LEU A 1 258 ? -2.321 -12.791 15.421 1.00 90.31 258 LEU A C 1
ATOM 1967 O O . LEU A 1 258 ? -2.627 -12.404 16.546 1.00 90.31 258 LEU A O 1
ATOM 1971 N N . ALA A 1 259 ? -3.006 -12.423 14.335 1.00 89.00 259 ALA A N 1
ATOM 1972 C CA . ALA A 1 259 ? -4.166 -11.534 14.387 1.00 89.00 259 ALA A CA 1
ATOM 1973 C C . ALA A 1 259 ? -5.291 -12.119 15.259 1.00 89.00 259 ALA A C 1
ATOM 1975 O O . ALA A 1 259 ? -5.863 -11.419 16.095 1.00 89.00 259 ALA A O 1
ATOM 1976 N N . SER A 1 260 ? -5.555 -13.422 15.128 1.00 88.44 260 SER A N 1
ATOM 1977 C CA . SER A 1 260 ? -6.546 -14.136 15.941 1.00 88.44 260 SER A CA 1
ATOM 1978 C C . SER A 1 260 ? -6.153 -14.190 17.420 1.00 88.44 260 SER A C 1
ATOM 1980 O O . SER A 1 260 ? -7.013 -14.071 18.294 1.00 88.44 260 SER A O 1
ATOM 1982 N N . LEU A 1 261 ? -4.861 -14.357 17.719 1.00 90.00 261 LEU A N 1
ATOM 1983 C CA . LEU A 1 261 ? -4.335 -14.343 19.084 1.00 90.00 261 LEU A CA 1
ATOM 1984 C C . LEU A 1 261 ? -4.486 -12.958 19.712 1.00 90.00 261 LEU A C 1
ATOM 1986 O O . LEU A 1 261 ? -4.985 -12.864 20.831 1.00 90.00 261 LEU A O 1
ATOM 1990 N N . ILE A 1 262 ? -4.123 -11.895 18.989 1.00 87.06 262 ILE A N 1
ATOM 1991 C CA . ILE A 1 262 ? -4.292 -10.511 19.453 1.00 87.06 262 ILE A CA 1
ATOM 1992 C C . ILE A 1 262 ? -5.773 -10.223 19.706 1.00 87.06 262 ILE A C 1
ATOM 1994 O O . ILE A 1 262 ? -6.114 -9.734 20.779 1.00 87.06 262 ILE A O 1
ATOM 1998 N N . TYR A 1 263 ? -6.661 -10.595 18.780 1.00 84.56 263 TYR A N 1
ATOM 1999 C CA . TYR A 1 263 ? -8.104 -10.429 18.952 1.00 84.56 263 TYR A CA 1
ATOM 2000 C C . TYR A 1 263 ? -8.619 -11.127 20.221 1.00 84.56 263 TYR A C 1
ATOM 2002 O O . TYR A 1 263 ? -9.308 -10.513 21.036 1.00 84.56 263 TYR A O 1
ATOM 2010 N N . LYS A 1 264 ? -8.226 -12.389 20.447 1.00 84.25 264 LYS A N 1
ATOM 2011 C CA . LYS A 1 264 ? -8.583 -13.126 21.670 1.00 84.25 264 LYS A CA 1
ATOM 2012 C C . LYS A 1 264 ? -7.991 -12.488 22.925 1.00 84.25 264 LYS A C 1
ATOM 2014 O O . LYS A 1 264 ? -8.675 -12.404 23.939 1.00 84.25 264 LYS A O 1
ATOM 2019 N N . TYR A 1 265 ? -6.741 -12.039 22.871 1.00 84.56 265 TYR A N 1
ATOM 2020 C CA . TYR A 1 265 ? -6.080 -11.388 23.998 1.00 84.56 265 TYR A CA 1
ATOM 2021 C C . TYR A 1 265 ? -6.803 -10.098 24.397 1.00 84.56 265 TYR A C 1
ATOM 2023 O O . TYR A 1 265 ? -7.094 -9.903 25.576 1.00 84.56 265 TYR A O 1
ATOM 2031 N N . VAL A 1 266 ? -7.168 -9.266 23.417 1.00 82.81 266 VAL A N 1
ATOM 2032 C CA . VAL A 1 266 ? -7.981 -8.063 23.637 1.00 82.81 266 VAL A CA 1
ATOM 2033 C C . VAL A 1 266 ? -9.356 -8.427 24.196 1.00 82.81 266 VAL A C 1
ATOM 2035 O O . VAL A 1 266 ? -9.795 -7.804 25.154 1.00 82.81 266 VAL A O 1
ATOM 2038 N N . GLY A 1 267 ? -10.008 -9.477 23.689 1.00 74.62 267 GLY A N 1
ATOM 2039 C CA . GLY A 1 267 ? -11.292 -9.940 24.228 1.00 74.62 267 GLY A CA 1
ATOM 2040 C C . GLY A 1 267 ? -11.230 -10.413 25.690 1.00 74.62 267 GLY A C 1
ATOM 2041 O O . GLY A 1 267 ? -12.200 -10.256 26.426 1.00 74.62 267 GLY A O 1
ATOM 2042 N N . LEU A 1 268 ? -10.095 -10.970 26.132 1.00 76.69 268 LEU A N 1
ATOM 2043 C CA . LEU A 1 268 ? -9.903 -11.466 27.503 1.00 76.69 268 LEU A CA 1
ATOM 2044 C C . LEU A 1 268 ? -9.431 -10.388 28.488 1.00 76.69 268 LEU A C 1
ATOM 2046 O O . LEU A 1 268 ? -9.800 -10.424 29.661 1.00 76.69 268 LEU A O 1
ATOM 2050 N N . LYS A 1 269 ? -8.548 -9.485 28.046 1.00 71.25 269 LYS A N 1
ATOM 2051 C CA . LYS A 1 269 ? -7.866 -8.491 28.896 1.00 71.25 269 LYS A CA 1
ATOM 2052 C C . LYS A 1 269 ? -8.364 -7.063 28.703 1.00 71.25 269 LYS A C 1
ATOM 2054 O O . LYS A 1 269 ? -8.018 -6.213 29.522 1.00 71.25 269 LYS A O 1
ATOM 2059 N N . GLY A 1 270 ? -9.146 -6.799 27.660 1.00 62.59 270 GLY A N 1
ATOM 2060 C CA . GLY A 1 270 ? -9.770 -5.505 27.431 1.00 62.59 270 GLY A CA 1
ATOM 2061 C C . GLY A 1 270 ? -10.605 -5.122 28.645 1.00 62.59 270 GLY A C 1
ATOM 2062 O O . GLY A 1 270 ? -11.460 -5.892 29.091 1.00 62.59 270 GLY A O 1
ATOM 2063 N N . LYS A 1 271 ? -10.318 -3.953 29.229 1.00 54.69 271 LYS A N 1
ATOM 2064 C CA . LYS A 1 271 ? -11.103 -3.425 30.349 1.00 54.69 271 LYS A CA 1
ATOM 2065 C C . LYS A 1 271 ? -12.568 -3.368 29.913 1.00 54.69 271 LYS A C 1
ATOM 2067 O O . LYS A 1 271 ? -12.880 -2.846 28.851 1.00 54.69 271 LYS A O 1
ATOM 2072 N N . ALA A 1 272 ? -13.461 -3.893 30.748 1.00 44.25 272 ALA A N 1
ATOM 2073 C CA . ALA A 1 272 ? -14.896 -4.022 30.487 1.00 44.25 272 ALA A CA 1
ATOM 2074 C C . ALA A 1 272 ? -15.670 -2.682 30.372 1.00 44.25 272 ALA A C 1
ATOM 2076 O O . ALA A 1 272 ? -16.893 -2.683 30.485 1.00 44.25 272 ALA A O 1
ATOM 2077 N N . GLY A 1 273 ? -14.983 -1.552 30.181 1.00 45.22 273 GLY A N 1
ATOM 2078 C CA . GLY A 1 273 ? -15.573 -0.222 30.057 1.00 45.22 273 GLY A CA 1
ATOM 2079 C C . GLY A 1 273 ? -15.416 0.315 28.634 1.00 45.22 273 GLY A C 1
ATOM 2080 O O . GLY A 1 273 ? -14.311 0.336 28.103 1.00 45.22 273 GLY A O 1
ATOM 2081 N N . ASP A 1 274 ? -16.527 0.742 28.043 1.00 45.34 274 ASP A N 1
ATOM 2082 C CA . ASP A 1 274 ? -16.698 1.492 26.785 1.00 45.34 274 ASP A CA 1
ATOM 2083 C C . ASP A 1 274 ? -16.509 0.816 25.423 1.00 45.34 274 ASP A C 1
ATOM 2085 O O . ASP A 1 274 ? -17.240 1.163 24.492 1.00 45.34 274 ASP A O 1
ATOM 2089 N N . TRP A 1 275 ? -15.647 -0.186 25.258 1.00 51.06 275 TRP A N 1
ATOM 2090 C CA . TRP A 1 275 ? -15.512 -0.841 23.949 1.00 51.06 275 TRP A CA 1
ATOM 2091 C C . TRP A 1 275 ? -16.496 -2.007 23.832 1.00 51.06 275 TRP A C 1
ATOM 2093 O O . TRP A 1 275 ? -16.214 -3.142 24.215 1.00 51.06 275 TRP A O 1
ATOM 2103 N N . GLY A 1 276 ? -17.702 -1.703 23.347 1.00 48.12 276 GLY A N 1
ATOM 2104 C CA . GLY A 1 276 ? -18.746 -2.688 23.082 1.00 48.12 276 GLY A CA 1
ATOM 2105 C C . GLY A 1 276 ? -18.225 -3.827 22.205 1.00 48.12 276 GLY A C 1
ATOM 2106 O O . GLY A 1 276 ? -17.921 -3.637 21.032 1.00 48.12 276 GLY A O 1
ATOM 2107 N N . ASP A 1 277 ? -18.133 -5.023 22.778 1.00 54.69 277 ASP A N 1
ATOM 2108 C CA . ASP A 1 277 ? -17.805 -6.243 22.051 1.00 54.69 277 ASP A CA 1
ATOM 2109 C C . ASP A 1 277 ? -18.833 -6.423 20.918 1.00 54.69 277 ASP A C 1
ATOM 2111 O O . ASP A 1 277 ? -20.045 -6.475 21.164 1.00 54.69 277 ASP A O 1
ATOM 2115 N N . GLY A 1 278 ? -18.369 -6.443 19.665 1.00 48.91 278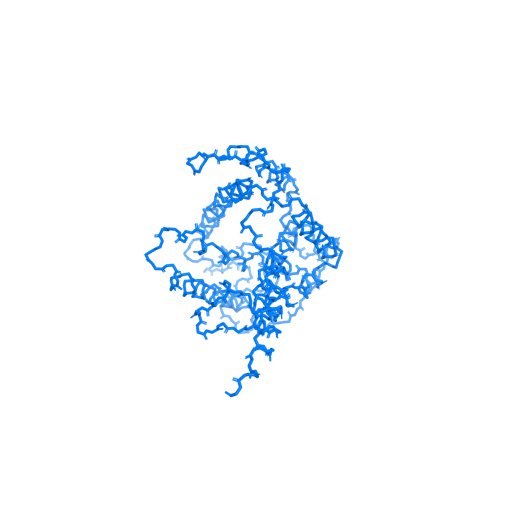 GLY A N 1
ATOM 2116 C CA . GLY A 1 278 ? -19.235 -6.546 18.486 1.00 48.91 278 GLY A CA 1
ATOM 2117 C C . GLY A 1 278 ? -20.132 -7.783 18.549 1.00 48.91 278 GLY A C 1
ATOM 2118 O O . GLY A 1 278 ? -21.297 -7.725 18.157 1.00 48.91 278 GLY A O 1
ATOM 2119 N N . PHE A 1 279 ? -19.641 -8.863 19.168 1.00 52.66 279 PHE A N 1
ATOM 2120 C CA . PHE A 1 279 ? -20.442 -10.052 19.429 1.00 52.66 279 PHE A CA 1
ATOM 2121 C C . PHE A 1 279 ? -21.469 -9.831 20.538 1.00 52.66 279 PHE A C 1
ATOM 2123 O O . PHE A 1 279 ? -22.613 -10.228 20.359 1.00 52.66 279 PHE A O 1
ATOM 2130 N N . LYS A 1 280 ? -21.145 -9.148 21.645 1.00 58.28 280 LYS A N 1
ATOM 2131 C CA . LYS A 1 280 ? -22.158 -8.794 22.666 1.00 58.28 280 LYS A CA 1
ATOM 2132 C C . LYS A 1 280 ? -23.232 -7.869 22.107 1.00 58.28 280 LYS A C 1
ATOM 2134 O O . LYS A 1 280 ? -24.399 -8.042 22.437 1.00 58.28 280 LYS A O 1
ATOM 2139 N N . SER A 1 281 ? -22.858 -6.937 21.234 1.00 52.56 281 SER A N 1
ATOM 2140 C CA . SER A 1 281 ? -23.802 -6.069 20.523 1.00 52.56 281 SER A CA 1
ATOM 2141 C C . SER A 1 281 ? -24.707 -6.876 19.587 1.00 52.56 281 SER A C 1
ATOM 2143 O O . SER A 1 281 ? -25.908 -6.621 19.537 1.00 52.56 281 SER A O 1
ATOM 2145 N N . ALA A 1 282 ? -24.163 -7.894 18.913 1.00 54.44 282 ALA A N 1
ATOM 2146 C CA . ALA A 1 282 ? -24.929 -8.836 18.099 1.00 54.44 282 ALA A CA 1
ATOM 2147 C C . ALA A 1 282 ? -25.843 -9.748 18.939 1.00 54.44 282 ALA A C 1
ATOM 2149 O O . ALA A 1 282 ? -27.002 -9.947 18.585 1.00 54.44 282 ALA A O 1
ATOM 2150 N N . TYR A 1 283 ? -25.376 -10.258 20.083 1.00 65.19 283 TYR A N 1
ATOM 2151 C CA . TYR A 1 283 ? -26.197 -11.026 21.024 1.00 65.19 283 TYR A CA 1
ATOM 2152 C C . TYR A 1 283 ? -27.315 -10.167 21.615 1.00 65.19 283 TYR A C 1
ATOM 2154 O O . TYR A 1 283 ? -28.450 -10.625 21.715 1.00 65.19 283 TYR A O 1
ATOM 2162 N N . PHE A 1 284 ? -27.026 -8.907 21.943 1.00 68.56 284 PHE A N 1
ATOM 2163 C CA . PHE A 1 284 ? -28.027 -7.943 22.379 1.00 68.56 284 PHE A CA 1
ATOM 2164 C C . PHE A 1 284 ? -29.040 -7.655 21.265 1.00 68.56 284 PHE A C 1
ATOM 2166 O O . PHE A 1 284 ? -30.233 -7.658 21.531 1.00 68.56 284 PHE A O 1
ATOM 2173 N N . GLN A 1 285 ? -28.608 -7.496 20.009 1.00 64.81 285 GLN A N 1
ATOM 2174 C CA . GLN A 1 285 ? -29.486 -7.363 18.835 1.00 64.81 285 GLN A CA 1
ATOM 2175 C C . GLN A 1 285 ? -30.381 -8.591 18.635 1.00 64.81 285 GLN A C 1
ATOM 2177 O O . GLN A 1 285 ? -31.585 -8.442 18.451 1.00 64.81 285 GLN A O 1
ATOM 2182 N N . LEU A 1 286 ? -29.825 -9.801 18.708 1.00 70.19 286 LEU A N 1
ATOM 2183 C CA . LEU A 1 286 ? -30.580 -11.055 18.635 1.00 70.19 286 LEU A CA 1
ATOM 2184 C C . LEU A 1 286 ? -31.594 -11.165 19.778 1.00 70.19 286 LEU A C 1
ATOM 2186 O O . LEU A 1 286 ? -32.752 -11.512 19.541 1.00 70.19 286 LEU A O 1
ATOM 2190 N N . ALA A 1 287 ? -31.200 -10.797 20.997 1.00 75.69 287 ALA A N 1
ATOM 2191 C CA . ALA A 1 287 ? -32.090 -10.736 22.152 1.00 75.69 287 ALA A CA 1
ATOM 2192 C C . ALA A 1 287 ? -33.197 -9.679 21.966 1.00 75.69 287 ALA A C 1
ATOM 2194 O O . ALA A 1 287 ? -34.361 -9.933 22.246 1.00 75.69 287 ALA A O 1
ATOM 2195 N N . LEU A 1 288 ? -32.878 -8.505 21.424 1.00 73.75 288 LEU A N 1
ATOM 2196 C CA . LEU A 1 288 ? -33.835 -7.412 21.234 1.00 73.75 288 LEU A CA 1
ATOM 2197 C C . LEU A 1 288 ? -34.786 -7.681 20.057 1.00 73.75 288 LEU A C 1
ATOM 2199 O O . LEU A 1 288 ? -35.973 -7.366 20.138 1.00 73.75 288 LEU A O 1
ATOM 2203 N N . ARG A 1 289 ? -34.299 -8.317 18.983 1.00 74.44 289 ARG A N 1
ATOM 2204 C CA . ARG A 1 289 ? -35.110 -8.812 17.857 1.00 74.44 289 ARG A CA 1
ATOM 2205 C C . ARG A 1 289 ? -36.049 -9.925 18.297 1.00 74.44 289 ARG A C 1
ATOM 2207 O O . ARG A 1 289 ? -37.232 -9.864 17.974 1.00 74.44 289 ARG A O 1
ATOM 2214 N N . SER A 1 290 ? -35.555 -10.893 19.067 1.00 72.94 290 SER A N 1
ATOM 2215 C CA . SER A 1 290 ? -36.401 -11.954 19.626 1.00 72.94 290 SER A CA 1
ATOM 2216 C C . SER A 1 290 ? -37.449 -11.384 20.589 1.00 72.94 290 SER A C 1
ATOM 2218 O O . SER A 1 290 ? -38.629 -11.693 20.434 1.00 72.94 290 SER A O 1
ATOM 2220 N N . LEU A 1 291 ? -37.087 -10.448 21.471 1.00 77.06 291 LEU A N 1
ATOM 2221 C CA . LEU A 1 291 ? -38.042 -9.749 22.343 1.00 77.06 291 LEU A CA 1
ATOM 2222 C C . LEU A 1 291 ? -39.086 -8.930 21.566 1.00 77.06 291 LEU A C 1
ATOM 2224 O O . LEU A 1 291 ? -40.272 -9.004 21.879 1.00 77.06 291 LEU A O 1
ATOM 2228 N N . ARG A 1 292 ? -38.698 -8.193 20.516 1.00 70.94 292 ARG A N 1
ATOM 2229 C CA . ARG A 1 292 ? -39.659 -7.483 19.647 1.00 70.94 292 ARG A CA 1
ATOM 2230 C C . ARG A 1 292 ? -40.581 -8.435 18.891 1.00 70.94 292 ARG A C 1
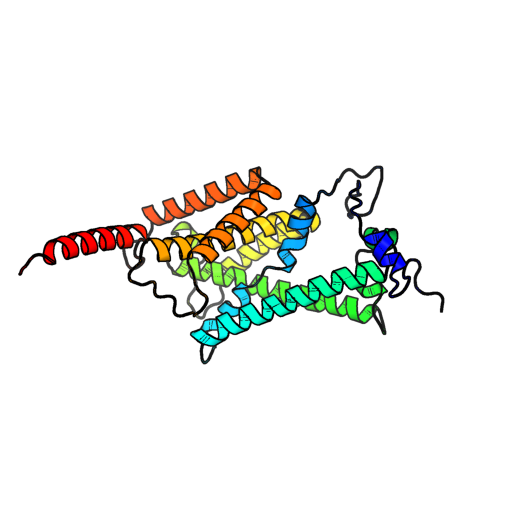ATOM 2232 O O . ARG A 1 292 ? -41.759 -8.129 18.744 1.00 70.94 292 ARG A O 1
ATOM 2239 N N . SER A 1 293 ? -40.072 -9.582 18.443 1.00 72.56 293 SER A N 1
ATOM 2240 C CA . SER A 1 293 ? -40.897 -10.602 17.783 1.00 72.56 293 SER A CA 1
ATOM 2241 C C . SER A 1 293 ? -41.940 -11.217 18.724 1.00 72.56 293 SER A C 1
ATOM 2243 O O . SER A 1 293 ? -43.017 -11.601 18.275 1.00 72.56 293 SER A O 1
ATOM 2245 N N . LEU A 1 294 ? -41.655 -11.240 20.032 1.00 70.06 294 LEU A N 1
ATOM 2246 C CA . LEU A 1 294 ? -42.592 -11.659 21.076 1.00 70.06 294 LEU A CA 1
ATOM 2247 C C . LEU A 1 294 ? -43.589 -10.543 21.439 1.00 70.06 294 LEU A C 1
ATOM 2249 O O . LEU A 1 294 ? -44.760 -10.826 21.666 1.00 70.06 294 LEU A O 1
ATOM 2253 N N . GLY A 1 295 ? -43.153 -9.277 21.442 1.00 59.41 295 GLY A N 1
ATOM 2254 C CA . GLY A 1 295 ? -44.002 -8.109 21.719 1.00 59.41 295 GLY A CA 1
ATOM 2255 C C . GLY A 1 295 ? -44.940 -7.694 20.575 1.00 59.41 295 GLY A C 1
ATOM 2256 O O . GLY A 1 295 ? -45.903 -6.976 20.815 1.00 59.41 295 GLY A O 1
ATOM 2257 N N . GLY A 1 296 ? -44.704 -8.160 19.344 1.00 52.88 296 GLY A N 1
ATOM 2258 C CA . GLY A 1 296 ? -45.545 -7.890 18.166 1.00 52.88 296 GLY A CA 1
ATOM 2259 C C . GLY A 1 296 ? -46.856 -8.687 18.090 1.00 52.88 296 GLY A C 1
ATOM 2260 O O . GLY A 1 296 ? -47.533 -8.638 17.069 1.00 52.88 296 GLY A O 1
ATOM 2261 N N . LYS A 1 297 ? -47.215 -9.432 19.143 1.00 46.50 297 LYS A N 1
ATOM 2262 C CA . LYS A 1 297 ? -48.515 -10.106 19.295 1.00 46.50 297 LYS A CA 1
ATOM 2263 C C . LYS A 1 297 ? -49.255 -9.583 20.526 1.00 46.50 297 LYS A C 1
ATOM 2265 O O . LYS A 1 297 ? -49.550 -10.336 21.447 1.00 46.50 297 LYS A O 1
ATOM 2270 N N . VAL A 1 298 ? -49.565 -8.293 20.540 1.00 47.56 298 VAL A N 1
ATOM 2271 C CA . VAL A 1 298 ? -50.658 -7.765 21.364 1.00 47.56 298 VAL A CA 1
ATOM 2272 C C . VAL A 1 298 ? -51.540 -6.938 20.434 1.00 47.56 298 VAL A C 1
ATOM 2274 O O . VAL A 1 298 ? -51.208 -5.795 20.147 1.00 47.56 298 VAL A O 1
ATOM 2277 N N . THR A 1 299 ? -52.596 -7.613 19.954 1.00 36.97 299 THR A N 1
ATOM 2278 C CA . THR A 1 299 ? -53.798 -7.138 19.228 1.00 36.97 299 THR A CA 1
ATOM 2279 C C . THR A 1 299 ? -53.607 -6.215 18.032 1.00 36.97 299 THR A C 1
ATOM 2281 O O . THR A 1 299 ? -53.303 -5.023 18.241 1.00 36.97 299 THR A O 1
#

Nearest PDB structures (foldseek):
  7aip-assembly1_A  TM=8.634E-01  e=4.545E-15  Homo sapiens
  7ngb-assembly1_B  TM=8.728E-01  e=1.570E-14  Homo sapiens
  7air-assembly1_A  TM=8.526E-01  e=5.588E-15  Homo sapiens
  7air-assembly1_B  TM=8.588E-01  e=1.653E-14  Homo sapiens
  7d99-assembly1_B  TM=8.435E-01  e=2.032E-14  Homo sapiens

pLDDT: mean 85.55, std 11.66, range [36.97, 97.12]

Sequence (299 aa):
MIGPAGITGLRFKSFRDNWSSAYQMTNNAGIPDPTGGTYWSFNDLVGLFFPAVTGIMAGSNRSASLKDTQRSIPVGTLAATLTTTSLYVISVLFFGAVATRDKLLTDRLLTATVAWPWPVIVHVGIILSTLGAALQSLTGAPRLLAAIANDDILPILNYFKVADTSEPHIATLFTALICIGCVVIGNLDLITPTVTMFYLLCYSGVNLSCFLLDILDAPSWRPRWKYHHWSLSFVGAALCIVIMFLISWSFTVVAIALASLIYKYVGLKGKAGDWGDGFKSAYFQLALRSLRSLGGKVT

InterPro domains:
  IPR004841 Amino acid permease/SLC12A domain [PF00324] (14-278)
  IPR004842 SLC12A transporter family [PTHR11827] (5-294)

Mean predicted aligned error: 8.31 Å

Radius of gyration: 24.32 Å; Cα contacts (8 Å, |Δi|>4): 240; chains: 1; bounding box: 78×41×63 Å

Secondary structure (DSSP, 8-state):
--PPTTB--S-HHHHHHTSS----EE-TTS-B-TT-SEE--HHHHHHHHGGGG--GGGGGTTGGG-S-HHHHHHHHHHHHHHHHHHHHHHHHHHHHHHB-HHHHHH-TTHHHHS-SS-HHHHHHHHHHHHHHHHHHHHHHHHHHHHHHHHTTS-GGGGGG---TTS--HHHHHHHHHHHHHHHHH--HHHHHHHHHHHHHHHHHHHHHHHHHHHHTT-TT-----TT--HHHHHHHHHHHHHHHHHH-HHHHHHHHHHHHHHHHHHHHHS-SSS---HHHHHHHHHHHHHHHHHHT---

Organism: Brassica cretica (NCBI:txid69181)